Protein AF-A0A8S0R255-F1 (afdb_monomer)

Sequence (256 aa):
MTFSRSESCENICKEIHKYLGDVVFLIQNLASLSQIECKKIRDAYTEIYGEDLVQILGNTAMAGQESSRTCAALSSLMLNPHERDAEVAREALNEPINFKALVEIFTCRKSSHVLLLLQAYRTRFRRQLDQDIAKIEPPNPYQKILMALSASHKAHSADISQHIAKCDAKRLHQTGEGKSGAIDESVVIEILSKRSIAQLNLTFSTYNHIYGHTYTSFLKNEKFGEFEDAVRMVTKFICNPPKQYAKVLFNSLPLL

Solvent-accessible surface area (backbone atoms only — not comparable to full-atom values): 14166 Å² total; per-residue (Å²): 134,81,84,63,97,78,67,55,58,66,58,53,40,51,52,47,67,76,41,65,85,38,64,69,60,47,46,71,66,53,72,79,54,50,70,68,52,31,45,53,38,42,55,48,33,28,71,76,70,74,44,60,55,46,58,52,34,45,60,59,26,80,62,55,80,66,52,21,54,51,26,40,52,54,21,47,58,50,38,56,75,34,48,37,52,24,52,52,49,54,55,27,67,39,89,81,65,34,62,65,62,47,46,46,54,65,48,73,51,55,43,74,48,52,56,49,16,53,49,36,30,30,72,75,68,75,43,52,65,73,60,55,49,70,63,50,78,77,84,53,59,57,40,60,51,52,53,17,33,56,46,11,53,75,71,60,71,92,79,71,52,71,66,58,15,52,51,51,26,52,52,64,52,55,29,57,73,50,92,77,49,45,61,49,60,66,63,53,41,50,51,44,24,75,34,38,62,69,38,48,32,49,14,46,54,41,27,22,71,75,70,75,46,46,60,60,62,64,48,63,44,89,67,45,55,69,52,41,52,43,52,35,52,48,50,46,40,48,69,39,46,70,62,48,53,52,51,52,53,61,70,71,48,79,88,127

Secondary structure (DSSP, 8-state):
-PPPTT--HHHHHHHHHHTTT-HHHHHHHHTT--HHHHHHHHHHHHHHHSS-HHHHHHHGGGS-HHHHHHHHHHHHHTS-HHHHHHHHHHHTTSSSP-HHHHHHHHHHS-HHHHHHHHHHHHHHHSS-HHHHHHT-SS--HHHHHHHHHHHHHHH--S---HHHHHHHHHHHHHTTSSTTSS--HHHHHHHHHHS-HHHHHHHHHHHHHHHSS-HHHHTT-TT--HHHHHHHHHHHHHH-HHHHHHHHHHHHS---

InterPro domains:
  IPR018502 Annexin repeat [PF00191] (168-232)
  IPR018502 Annexin repeat [PS51897] (80-151)
  IPR018502 Annexin repeat [PS51897] (163-236)
  IPR037104 Annexin superfamily [G3DSA:1.10.220.10] (80-150)
  IPR037104 Annexin superfamily [G3DSA:1.10.220.10] (163-236)
  IPR037104 Annexin superfamily [SSF47874] (3-253)

Radius of gyration: 21.92 Å; Cα contacts (8 Å, |Δi|>4): 272; chains: 1; bounding box: 52×39×66 Å

pLDDT: mean 89.17, std 12.05, range [35.38, 98.56]

Structure (mmCIF, N/CA/C/O backbone):
data_AF-A0A8S0R255-F1
#
_entry.id   AF-A0A8S0R255-F1
#
loop_
_atom_site.group_PDB
_atom_site.id
_atom_site.type_symbol
_atom_site.label_atom_id
_atom_site.label_alt_id
_atom_site.label_comp_id
_atom_site.label_asym_id
_atom_site.label_entity_id
_atom_site.label_seq_id
_atom_site.pdbx_PDB_ins_code
_atom_site.Cartn_x
_atom_site.Cartn_y
_atom_site.Cartn_z
_atom_site.occupancy
_atom_site.B_iso_or_equiv
_atom_site.auth_seq_id
_atom_site.auth_comp_id
_atom_site.auth_asym_id
_atom_site.auth_atom_id
_atom_site.pdbx_PDB_model_num
ATOM 1 N N . MET A 1 1 ? -5.714 2.604 36.941 1.00 38.09 1 MET A N 1
ATOM 2 C CA . MET A 1 1 ? -5.865 1.183 37.322 1.00 38.09 1 MET A CA 1
ATOM 3 C C . MET A 1 1 ? -5.558 0.373 36.081 1.00 38.09 1 MET A C 1
ATOM 5 O O . MET A 1 1 ? -6.225 0.563 35.081 1.00 38.09 1 MET A O 1
ATOM 9 N N . THR A 1 2 ? -4.479 -0.404 36.088 1.00 35.38 2 THR A N 1
ATOM 10 C CA . THR A 1 2 ? -4.117 -1.287 34.971 1.00 35.38 2 THR A CA 1
ATOM 11 C C . THR A 1 2 ? -4.961 -2.551 35.042 1.00 35.38 2 THR A C 1
ATOM 13 O O . THR A 1 2 ? -5.034 -3.155 36.112 1.00 35.38 2 THR A O 1
ATOM 16 N N . PHE A 1 3 ? -5.571 -2.946 33.924 1.00 47.94 3 PHE A N 1
ATOM 17 C CA . PHE A 1 3 ? -6.372 -4.162 33.824 1.00 47.94 3 PHE A CA 1
ATOM 18 C C . PHE A 1 3 ? -5.681 -5.381 34.438 1.00 47.94 3 PHE A C 1
ATOM 20 O O . PHE A 1 3 ? -4.540 -5.716 34.107 1.00 47.94 3 PHE A O 1
ATOM 27 N N . SER A 1 4 ? -6.418 -6.092 35.286 1.00 43.72 4 SER A N 1
ATOM 28 C CA . SER A 1 4 ? -6.127 -7.488 35.581 1.00 43.72 4 SER A CA 1
ATOM 29 C C . SER A 1 4 ? -6.681 -8.322 34.418 1.00 43.72 4 SER A C 1
ATOM 31 O O . SER A 1 4 ? -7.844 -8.181 34.046 1.00 43.72 4 SER A O 1
ATOM 33 N N . ARG A 1 5 ? -5.854 -9.192 33.827 1.00 49.81 5 ARG A N 1
ATOM 34 C CA . ARG A 1 5 ? -6.163 -10.023 32.638 1.00 49.81 5 ARG A CA 1
ATOM 35 C C . ARG A 1 5 ? -7.347 -11.003 32.797 1.00 49.81 5 ARG A C 1
ATOM 37 O O . ARG A 1 5 ? -7.580 -11.802 31.895 1.00 49.81 5 ARG A O 1
ATOM 44 N N . SER A 1 6 ? -8.063 -10.975 33.922 1.00 49.81 6 SER A N 1
ATOM 45 C CA . SER A 1 6 ? -9.235 -11.810 34.214 1.00 49.81 6 SER A CA 1
ATOM 46 C C . SER A 1 6 ? -10.579 -11.070 34.169 1.00 49.81 6 SER A C 1
ATOM 48 O O . SER A 1 6 ? -11.607 -11.696 34.423 1.00 49.81 6 SER A O 1
ATOM 50 N N . GLU A 1 7 ? -10.617 -9.770 33.862 1.00 62.53 7 GLU A N 1
ATOM 51 C CA . GLU A 1 7 ? -11.890 -9.050 33.732 1.00 62.53 7 GLU A CA 1
ATOM 52 C C . GLU A 1 7 ? -12.657 -9.460 32.464 1.00 62.53 7 GLU A C 1
ATOM 54 O O . GLU A 1 7 ? -12.096 -9.569 31.372 1.00 62.53 7 GLU A O 1
ATOM 59 N N . SER A 1 8 ? -13.965 -9.701 32.612 1.00 77.75 8 SER A N 1
ATOM 60 C CA . SER A 1 8 ? -14.859 -10.008 31.489 1.00 77.75 8 SER A CA 1
ATOM 61 C C . SER A 1 8 ? -14.896 -8.840 30.498 1.00 77.75 8 SER A C 1
ATOM 63 O O . SER A 1 8 ? -14.946 -7.680 30.914 1.00 77.75 8 SER A O 1
ATOM 65 N N . CYS A 1 9 ? -14.950 -9.132 29.191 1.00 81.44 9 CYS A N 1
ATOM 66 C CA . CYS A 1 9 ? -15.111 -8.118 28.137 1.00 81.44 9 CYS A CA 1
ATOM 67 C C . CYS A 1 9 ? -16.318 -7.203 28.395 1.00 81.44 9 CYS A C 1
ATOM 69 O O . CYS A 1 9 ? -16.279 -6.026 28.054 1.00 81.44 9 CYS A O 1
ATOM 71 N N . GLU A 1 10 ? -17.355 -7.716 29.056 1.00 83.38 10 GLU A N 1
ATOM 72 C CA . GLU A 1 10 ? -18.531 -6.946 29.457 1.00 83.38 10 GLU A CA 1
ATOM 73 C C . GLU A 1 10 ? -18.192 -5.809 30.435 1.00 83.38 10 GLU A C 1
ATOM 75 O O . GLU A 1 10 ? -18.662 -4.686 30.262 1.00 83.38 10 GLU A O 1
ATOM 80 N N . ASN A 1 11 ? -17.338 -6.065 31.431 1.00 85.31 11 ASN A N 1
ATOM 81 C CA . ASN A 1 11 ? -16.915 -5.037 32.386 1.00 85.31 11 ASN A CA 1
ATOM 82 C C . ASN A 1 11 ? -16.070 -3.970 31.690 1.00 85.3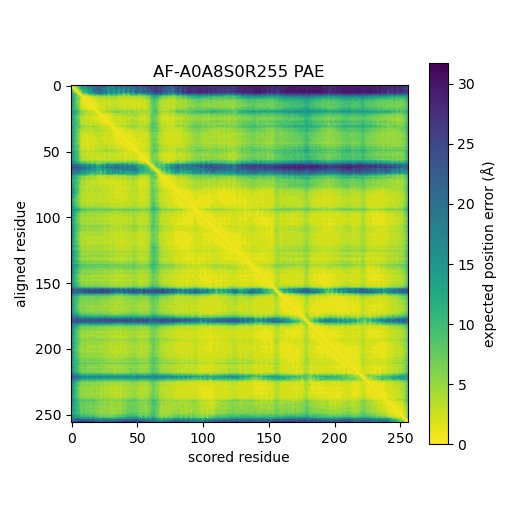1 11 ASN A C 1
ATOM 84 O O . ASN A 1 11 ? -16.283 -2.782 31.911 1.00 85.31 11 ASN A O 1
ATOM 88 N N . ILE A 1 12 ? -15.182 -4.393 30.786 1.00 85.12 12 ILE A N 1
ATOM 89 C CA . ILE A 1 12 ? -14.383 -3.481 29.964 1.00 85.12 12 ILE A CA 1
ATOM 90 C C . ILE A 1 12 ? -15.301 -2.574 29.133 1.00 85.12 12 ILE A C 1
ATOM 92 O O . ILE A 1 12 ? -15.112 -1.361 29.117 1.00 85.12 12 ILE A O 1
ATOM 96 N N . CYS A 1 13 ? -16.333 -3.132 28.493 1.00 88.75 13 CYS A N 1
ATOM 97 C CA . CYS A 1 13 ? -17.292 -2.354 27.707 1.00 88.75 13 CYS A CA 1
ATOM 98 C C . CYS A 1 13 ? -18.071 -1.350 28.568 1.00 88.75 13 CYS A C 1
ATOM 100 O O . CYS A 1 13 ? -18.226 -0.201 28.156 1.00 88.75 13 CYS A O 1
ATOM 102 N N . LYS A 1 14 ? -18.509 -1.751 29.771 1.00 89.75 14 LYS A N 1
ATOM 103 C CA . LYS A 1 14 ? -19.207 -0.868 30.723 1.00 89.75 14 LYS A CA 1
ATOM 104 C C . LYS A 1 14 ? -18.343 0.302 31.174 1.00 89.75 14 LYS A C 1
ATOM 106 O O . LYS A 1 14 ? -18.805 1.442 31.176 1.00 89.75 14 LYS A O 1
ATOM 111 N N . GLU A 1 15 ? -17.089 0.031 31.515 1.00 90.19 15 GLU A N 1
ATOM 112 C CA . GLU A 1 15 ? -16.144 1.065 31.928 1.00 90.19 15 GLU A CA 1
ATOM 113 C C . GLU A 1 15 ? -15.804 2.010 30.767 1.00 90.19 15 GLU A C 1
ATOM 115 O O . GLU A 1 15 ? -15.868 3.227 30.932 1.00 90.19 15 GLU A O 1
ATOM 120 N N . ILE A 1 16 ? -15.550 1.482 29.562 1.00 88.62 16 ILE A N 1
ATOM 121 C CA . ILE A 1 16 ? -15.362 2.310 28.360 1.00 88.62 16 ILE A CA 1
ATOM 122 C C . ILE A 1 16 ? -16.578 3.212 28.137 1.00 88.62 16 ILE A C 1
ATOM 124 O O . ILE A 1 16 ? -16.398 4.411 27.953 1.00 88.62 16 ILE A O 1
ATOM 128 N N . HIS A 1 17 ? -17.799 2.665 28.186 1.00 89.62 17 HIS A N 1
ATOM 129 C CA . HIS A 1 17 ? -19.035 3.422 27.960 1.00 89.62 17 HIS A CA 1
ATOM 130 C C . HIS A 1 17 ? -19.222 4.546 28.992 1.00 89.62 17 HIS A C 1
ATOM 132 O O . HIS A 1 17 ? -19.591 5.665 28.641 1.00 89.62 17 HIS A O 1
ATOM 138 N N . LYS A 1 18 ? -18.901 4.284 30.264 1.00 89.75 18 LYS A N 1
ATOM 139 C CA . LYS A 1 18 ? -18.976 5.275 31.347 1.00 89.75 18 LYS A CA 1
ATOM 140 C C . LYS A 1 18 ? -17.956 6.412 31.197 1.00 89.75 18 LYS A C 1
ATOM 142 O O . LYS A 1 18 ? -18.263 7.546 31.560 1.00 89.75 18 LYS A O 1
ATOM 147 N N . TYR A 1 19 ? -16.766 6.122 30.671 1.00 87.06 19 TYR A N 1
ATOM 148 C CA . TYR A 1 19 ? -15.639 7.059 30.589 1.00 87.06 19 TYR A CA 1
ATOM 149 C C . TYR A 1 19 ? -15.276 7.467 29.147 1.00 87.06 19 TYR A C 1
ATOM 151 O O . TYR A 1 19 ? -14.140 7.854 28.884 1.00 87.06 19 TYR A O 1
ATOM 159 N N . LEU A 1 20 ? -16.233 7.452 28.207 1.00 82.69 20 LEU A N 1
ATOM 160 C CA . LEU A 1 20 ? -16.010 7.801 26.789 1.00 82.69 20 LEU A CA 1
ATOM 161 C C . LEU A 1 20 ? -15.384 9.190 26.553 1.00 82.69 20 LEU A C 1
ATOM 163 O O . LEU A 1 20 ? -14.766 9.412 25.513 1.00 82.69 20 LEU A O 1
ATOM 167 N N . GLY A 1 21 ? -15.550 10.129 27.489 1.00 78.94 21 GLY A N 1
ATOM 168 C CA . GLY A 1 21 ? -14.973 11.477 27.416 1.00 78.94 21 GLY A CA 1
ATOM 169 C C . GLY A 1 21 ? -13.583 11.625 28.048 1.00 78.94 21 GLY A C 1
ATOM 170 O O . GLY A 1 21 ? -12.960 12.673 27.889 1.00 78.94 21 GLY A O 1
ATOM 171 N N . ASP A 1 22 ? -13.087 10.613 28.764 1.00 85.88 22 ASP A N 1
ATOM 172 C CA . ASP A 1 22 ? -11.786 10.658 29.436 1.00 85.88 22 ASP A CA 1
ATOM 173 C C . ASP A 1 22 ? -10.713 9.994 28.563 1.00 85.88 22 ASP A C 1
ATOM 175 O O . ASP A 1 22 ? -10.505 8.780 28.578 1.00 85.88 22 ASP A O 1
ATOM 179 N N . VAL A 1 23 ? -10.001 10.814 27.788 1.00 83.19 23 VAL A N 1
ATOM 180 C CA . VAL A 1 23 ? -8.954 10.345 26.869 1.00 83.19 23 VAL A CA 1
ATOM 181 C C . VAL A 1 23 ? -7.831 9.613 27.609 1.00 83.19 23 VAL A C 1
ATOM 183 O O . VAL A 1 23 ? -7.302 8.632 27.090 1.00 83.19 23 VAL A O 1
ATOM 186 N N . VAL A 1 24 ? -7.473 10.033 28.827 1.00 86.44 24 VAL A N 1
ATOM 187 C CA . VAL A 1 24 ? -6.402 9.387 29.603 1.00 86.44 24 VAL A CA 1
ATOM 188 C C . VAL A 1 24 ? -6.829 7.983 30.011 1.00 86.44 24 VAL A C 1
ATOM 190 O O . VAL A 1 24 ? -6.053 7.035 29.856 1.00 86.44 24 VAL A O 1
ATOM 193 N N . PHE A 1 25 ? -8.073 7.837 30.471 1.00 87.44 25 PHE A N 1
ATOM 194 C CA . PHE A 1 25 ? -8.661 6.534 30.754 1.00 87.44 25 PHE A CA 1
ATOM 195 C C . PHE A 1 25 ? -8.672 5.648 29.504 1.00 87.44 25 PHE A C 1
ATOM 197 O O . PHE A 1 25 ? -8.210 4.506 29.549 1.00 87.44 25 PHE A O 1
ATOM 204 N N . LEU A 1 26 ? -9.135 6.171 28.368 1.00 87.62 26 LEU A N 1
ATOM 205 C CA . LEU A 1 26 ? -9.183 5.414 27.118 1.00 87.62 26 LEU A CA 1
ATOM 206 C C . LEU A 1 26 ? -7.787 4.966 26.657 1.00 87.62 26 LEU A C 1
ATOM 208 O O . LEU A 1 26 ? -7.627 3.816 26.260 1.00 87.62 26 LEU A O 1
ATOM 212 N N . ILE A 1 27 ? -6.751 5.804 26.769 1.00 87.12 27 ILE A N 1
ATOM 213 C CA . ILE A 1 27 ? -5.371 5.406 26.439 1.00 87.12 27 ILE A CA 1
ATOM 214 C C . ILE A 1 27 ? -4.911 4.251 27.332 1.00 87.12 27 ILE A C 1
ATOM 216 O O . ILE A 1 27 ? -4.423 3.243 26.822 1.00 87.12 27 ILE A O 1
ATOM 220 N N . GLN A 1 28 ? -5.059 4.381 28.654 1.00 86.94 28 GLN A N 1
ATOM 221 C CA . GLN A 1 28 ? -4.570 3.377 29.608 1.00 86.94 28 GLN A CA 1
ATOM 222 C C . GLN A 1 28 ? -5.191 2.000 29.368 1.00 86.94 28 GLN A C 1
ATOM 224 O O . GLN A 1 28 ? -4.517 0.979 29.521 1.00 86.94 28 GLN A O 1
ATOM 229 N N . ASN A 1 29 ? -6.459 1.987 28.968 1.00 85.44 29 ASN A N 1
ATOM 230 C CA . ASN A 1 29 ? -7.225 0.768 28.787 1.00 85.44 29 ASN A CA 1
ATOM 231 C C . ASN A 1 29 ? -7.091 0.193 27.369 1.00 85.44 29 ASN A C 1
ATOM 233 O O . ASN A 1 29 ? -6.987 -1.020 27.207 1.00 85.44 29 ASN A O 1
ATOM 237 N N . LEU A 1 30 ? -7.053 1.037 26.336 1.00 87.62 30 LEU A N 1
ATOM 238 C CA . LEU A 1 30 ? -7.120 0.577 24.949 1.00 87.62 30 LEU A CA 1
ATOM 239 C C . LEU A 1 30 ? -5.748 0.437 24.282 1.00 87.62 30 LEU A C 1
ATOM 241 O O . LEU A 1 30 ? -5.570 -0.454 23.458 1.00 87.62 30 LEU A O 1
ATOM 245 N N . ALA A 1 31 ? -4.760 1.266 24.636 1.00 87.62 31 ALA A N 1
ATOM 246 C CA . ALA A 1 31 ? -3.493 1.340 23.897 1.00 87.62 31 ALA A CA 1
ATOM 247 C C . ALA A 1 31 ? -2.623 0.073 24.000 1.00 87.62 31 ALA A C 1
ATOM 249 O O . ALA A 1 31 ? -1.760 -0.149 23.153 1.00 87.62 31 ALA A O 1
ATOM 250 N N . SER A 1 32 ? -2.834 -0.750 25.031 1.00 85.81 32 SER A N 1
ATOM 251 C CA . SER A 1 32 ? -2.064 -1.981 25.270 1.00 85.81 32 SER A CA 1
ATOM 252 C C . SER A 1 32 ? -2.719 -3.247 24.707 1.00 85.81 32 SER A C 1
ATOM 254 O O . SER A 1 32 ? -2.130 -4.326 24.789 1.00 85.81 32 SER A O 1
ATOM 256 N N . LEU A 1 33 ? -3.917 -3.125 24.130 1.00 88.06 33 LEU A N 1
ATOM 257 C CA . LEU A 1 33 ? -4.692 -4.266 23.661 1.00 88.06 33 LEU A CA 1
ATOM 258 C C . LEU A 1 33 ? -4.096 -4.876 22.390 1.00 88.06 33 LEU A C 1
ATOM 260 O O . LEU A 1 33 ? -3.702 -4.190 21.442 1.00 88.06 33 LEU A O 1
ATOM 264 N N . SER A 1 34 ? -4.084 -6.204 22.345 1.00 89.69 34 SER A N 1
ATOM 265 C CA . SER A 1 34 ? -3.835 -6.949 21.119 1.00 89.69 34 SER A CA 1
ATOM 266 C C . SER A 1 34 ? -5.018 -6.825 20.157 1.00 89.69 34 SER A C 1
ATOM 268 O O . SER A 1 34 ? -6.157 -6.587 20.547 1.00 89.69 34 SER A O 1
ATOM 270 N N . GLN A 1 35 ? -4.776 -7.085 18.872 1.00 88.69 35 GLN A N 1
ATOM 271 C CA . GLN A 1 35 ? -5.832 -7.058 17.852 1.00 88.69 35 GLN A CA 1
ATOM 272 C C . GLN A 1 35 ? -6.971 -8.057 18.126 1.00 88.69 35 GLN A C 1
ATOM 274 O O . GLN A 1 35 ? -8.122 -7.795 17.789 1.00 88.69 35 GLN A O 1
ATOM 279 N N . ILE A 1 36 ? -6.666 -9.188 18.772 1.00 89.00 36 ILE A N 1
ATOM 280 C CA . ILE A 1 36 ? -7.677 -10.179 19.164 1.00 89.00 36 ILE A CA 1
ATOM 281 C C . ILE A 1 36 ? -8.558 -9.620 20.288 1.00 89.00 36 ILE A C 1
ATOM 283 O O . ILE A 1 36 ? -9.774 -9.800 20.253 1.00 89.00 36 ILE A O 1
ATOM 287 N N . GLU A 1 37 ? -7.961 -8.941 21.268 1.00 90.56 37 GLU A N 1
ATOM 288 C CA . GLU A 1 37 ? -8.692 -8.293 22.363 1.00 90.56 37 GLU A CA 1
ATOM 289 C C . GLU A 1 37 ? -9.541 -7.128 21.846 1.00 90.56 37 GLU A C 1
ATOM 291 O O . GLU A 1 37 ? -10.727 -7.083 22.160 1.00 90.56 37 GLU A O 1
ATOM 296 N N . CYS A 1 38 ? -8.992 -6.266 20.978 1.00 91.50 38 CYS A N 1
ATOM 297 C CA . CYS A 1 38 ? -9.746 -5.193 20.322 1.00 91.50 38 CYS A CA 1
ATOM 298 C C . CYS A 1 38 ? -11.006 -5.725 19.633 1.00 91.50 38 CYS A C 1
ATOM 300 O O . CYS A 1 38 ? -12.093 -5.192 19.835 1.00 91.50 38 CYS A O 1
ATOM 302 N N . LYS A 1 39 ? -10.877 -6.810 18.855 1.00 90.62 39 LYS A N 1
ATOM 303 C CA . LYS A 1 39 ? -12.021 -7.421 18.172 1.00 90.62 39 LYS A CA 1
ATOM 304 C C . LYS A 1 39 ? -13.065 -7.940 19.164 1.00 90.62 39 LYS A C 1
ATOM 306 O O . LYS A 1 39 ? -14.238 -7.635 19.005 1.00 90.62 39 LYS A O 1
ATOM 311 N N . LYS A 1 40 ? -12.646 -8.685 20.193 1.00 91.31 40 LYS A N 1
ATOM 312 C CA . LYS A 1 40 ? -13.565 -9.207 21.220 1.00 91.31 40 LYS A CA 1
ATOM 313 C C . LYS A 1 40 ? -14.317 -8.088 21.936 1.00 91.31 40 LYS A C 1
ATOM 315 O O . LYS A 1 40 ? -15.517 -8.209 22.141 1.00 91.31 40 LYS A O 1
ATOM 320 N N . ILE A 1 41 ? -13.616 -7.015 22.301 1.00 91.81 41 ILE A N 1
ATOM 321 C CA . ILE A 1 41 ? -14.216 -5.849 22.957 1.00 91.81 41 ILE A CA 1
ATOM 322 C C . ILE A 1 41 ? -15.196 -5.161 22.012 1.00 91.81 41 ILE A C 1
ATOM 324 O O . ILE A 1 41 ? -16.298 -4.845 22.432 1.00 91.81 41 ILE A O 1
ATOM 328 N N . ARG A 1 42 ? -14.841 -4.976 20.737 1.00 91.94 42 ARG A N 1
ATOM 329 C CA . ARG A 1 42 ? -15.733 -4.372 19.741 1.00 91.94 42 ARG A CA 1
ATOM 330 C C . ARG A 1 42 ? -17.009 -5.191 19.546 1.00 91.94 42 ARG A C 1
ATOM 332 O O . ARG A 1 42 ? -18.094 -4.627 19.613 1.00 91.94 42 ARG A O 1
ATOM 339 N N . ASP A 1 43 ? -16.873 -6.504 19.361 1.00 91.25 43 ASP A N 1
ATOM 340 C CA . ASP A 1 43 ? -18.006 -7.414 19.166 1.00 91.25 43 ASP A CA 1
ATOM 341 C C . ASP A 1 43 ? -18.920 -7.416 20.412 1.00 91.25 43 ASP A C 1
ATOM 343 O O . ASP A 1 43 ? -20.133 -7.250 20.287 1.00 91.25 43 ASP A O 1
ATOM 347 N N . ALA A 1 44 ? -18.338 -7.498 21.616 1.00 92.19 44 ALA A N 1
ATOM 348 C CA . ALA A 1 44 ? -19.082 -7.429 22.876 1.00 92.19 44 ALA A CA 1
ATOM 349 C C . ALA A 1 44 ? -19.754 -6.062 23.092 1.00 92.19 44 ALA A C 1
ATOM 351 O O . ALA A 1 44 ? -20.887 -5.996 23.558 1.00 92.19 44 ALA A O 1
ATOM 352 N N . TYR A 1 45 ? -19.087 -4.962 22.735 1.00 93.00 45 TYR A N 1
ATOM 353 C CA . TYR A 1 45 ? -19.647 -3.618 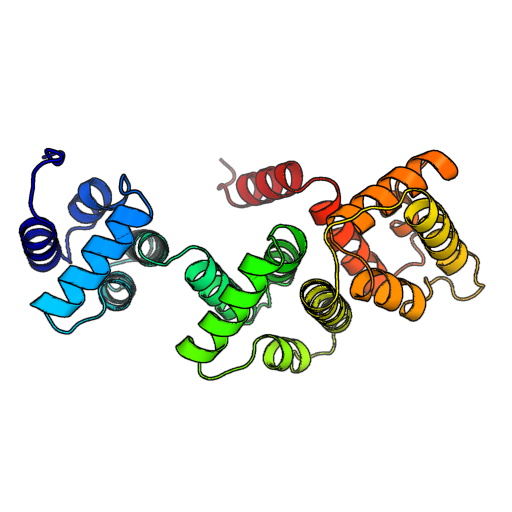22.867 1.00 93.00 45 TYR A CA 1
ATOM 354 C C . TYR A 1 45 ? -20.889 -3.451 21.988 1.00 93.00 45 TYR A C 1
ATOM 356 O O . TYR A 1 45 ? -21.907 -2.936 22.449 1.00 93.00 45 TYR A O 1
ATOM 364 N N . THR A 1 46 ? -20.831 -3.935 20.744 1.00 93.56 46 THR A N 1
ATOM 365 C CA . THR A 1 46 ? -21.982 -3.926 19.836 1.00 93.56 46 THR A CA 1
ATOM 366 C C . THR A 1 46 ? -23.108 -4.834 20.328 1.00 93.56 46 THR A C 1
ATOM 368 O O . THR A 1 46 ? -24.269 -4.463 20.196 1.00 93.56 46 THR A O 1
ATOM 371 N N . GLU A 1 47 ? -22.802 -5.979 20.939 1.00 93.19 47 GLU A N 1
ATOM 372 C CA . GLU A 1 47 ? -23.819 -6.853 21.540 1.00 93.19 47 GLU A CA 1
ATOM 373 C C . GLU A 1 47 ? -24.533 -6.193 22.734 1.00 93.19 47 GLU A C 1
ATOM 375 O O . GLU A 1 47 ? -25.752 -6.295 22.855 1.00 93.19 47 GLU A O 1
ATOM 380 N N . ILE A 1 48 ? -23.792 -5.483 23.591 1.00 93.31 48 ILE A N 1
ATOM 381 C CA . ILE A 1 48 ? -24.329 -4.865 24.814 1.00 93.31 48 ILE A CA 1
ATOM 382 C C . ILE A 1 48 ? -25.097 -3.572 24.512 1.00 93.31 48 ILE A C 1
ATOM 384 O O . ILE A 1 48 ? -26.168 -3.348 25.076 1.00 93.31 48 ILE A O 1
ATOM 388 N N . TYR A 1 49 ? -24.542 -2.705 23.661 1.00 92.81 49 TYR A N 1
ATOM 389 C CA . TYR A 1 49 ? -25.048 -1.343 23.450 1.00 92.81 49 TYR A CA 1
ATOM 390 C C . TYR A 1 49 ? -25.720 -1.134 22.090 1.00 92.81 49 TYR A C 1
ATOM 392 O O . TYR A 1 49 ? -26.405 -0.135 21.901 1.00 92.81 49 TYR A O 1
ATOM 400 N N . GLY A 1 50 ? -25.552 -2.054 21.135 1.00 92.25 50 GLY A N 1
ATOM 401 C CA . GLY A 1 50 ? -26.071 -1.896 19.771 1.00 92.25 50 GLY A CA 1
ATOM 402 C C . GLY A 1 50 ? -25.323 -0.857 18.929 1.00 92.25 50 GLY A C 1
ATOM 403 O O . GLY A 1 50 ? -25.769 -0.523 17.832 1.00 92.25 50 GLY A O 1
ATOM 404 N N . GLU A 1 51 ? -24.191 -0.346 19.417 1.00 90.62 51 GLU A N 1
ATOM 405 C CA . GLU A 1 51 ? -23.413 0.718 18.780 1.00 90.62 51 GLU A CA 1
ATOM 406 C C . GLU A 1 51 ? -22.028 0.224 18.321 1.00 90.62 51 GLU A C 1
ATOM 408 O O . GLU A 1 51 ? -21.479 -0.755 18.838 1.00 90.62 51 GLU A O 1
ATOM 413 N N . ASP A 1 52 ? -21.441 0.912 17.337 1.00 89.69 52 ASP A N 1
ATOM 414 C CA . ASP A 1 52 ? -20.084 0.638 16.852 1.00 89.69 52 ASP A CA 1
ATOM 415 C C . ASP A 1 52 ? -19.059 1.461 17.644 1.00 89.69 52 ASP A C 1
ATOM 417 O O . ASP A 1 52 ? -18.935 2.678 17.467 1.00 89.69 52 ASP A O 1
ATOM 421 N N . LEU A 1 53 ? -18.282 0.778 18.489 1.00 90.00 53 LEU A N 1
ATOM 422 C CA . LEU A 1 53 ? -17.245 1.394 19.317 1.00 90.00 53 LEU A CA 1
ATOM 423 C C . LEU A 1 53 ? -16.230 2.206 18.490 1.00 90.00 53 LEU A C 1
ATOM 425 O O . LEU A 1 53 ? -15.739 3.231 18.960 1.00 90.00 53 LEU A O 1
ATOM 429 N N . VAL A 1 54 ? -15.931 1.795 17.252 1.00 90.12 54 VAL A N 1
ATOM 430 C CA . VAL A 1 54 ? -15.003 2.523 16.369 1.00 90.12 54 VAL A CA 1
ATOM 431 C C . VAL A 1 54 ? -15.561 3.906 16.040 1.00 90.12 54 VAL A C 1
ATOM 433 O O . VAL A 1 54 ? -14.833 4.899 16.116 1.00 90.12 54 VAL A O 1
ATOM 436 N N . GLN A 1 55 ? -16.850 3.982 15.704 1.00 87.12 55 GLN A N 1
ATOM 437 C CA . GLN A 1 55 ? -17.519 5.242 15.379 1.00 87.12 55 GLN A CA 1
ATOM 438 C C . GLN A 1 55 ? -17.638 6.139 16.603 1.00 87.12 55 GLN A C 1
ATOM 440 O O . GLN A 1 55 ? -17.377 7.334 16.499 1.00 87.12 55 GLN A O 1
ATOM 445 N N . ILE A 1 56 ? -17.965 5.570 17.766 1.00 87.75 56 ILE A N 1
ATOM 446 C CA . ILE A 1 56 ? -18.032 6.328 19.018 1.00 87.75 56 ILE A CA 1
ATOM 447 C C . ILE A 1 56 ? -16.676 6.964 19.320 1.00 87.75 56 ILE A C 1
ATOM 449 O O . ILE A 1 56 ? -16.600 8.179 19.478 1.00 87.75 56 ILE A O 1
ATOM 453 N N . LEU A 1 57 ? -15.600 6.171 19.329 1.00 87.25 57 LEU A N 1
ATOM 454 C CA . LEU A 1 57 ? -14.246 6.678 19.568 1.00 87.25 57 LEU A CA 1
ATOM 455 C C . LEU A 1 57 ? -13.806 7.685 18.498 1.00 87.25 57 LEU A C 1
ATOM 457 O O . LEU A 1 57 ? -13.055 8.603 18.797 1.00 87.25 57 LEU A O 1
ATOM 461 N N . GLY A 1 58 ? -14.262 7.545 17.252 1.00 81.38 58 GLY A N 1
ATOM 462 C CA . GLY A 1 58 ? -13.999 8.533 16.204 1.00 81.38 58 GLY A CA 1
ATOM 463 C C . GLY A 1 58 ? -14.725 9.862 16.449 1.00 81.38 58 GLY A C 1
ATOM 464 O O . GLY A 1 58 ? -14.154 10.928 16.236 1.00 81.38 58 GLY A O 1
ATOM 465 N N . ASN A 1 59 ? -15.963 9.809 16.941 1.00 76.94 59 ASN A N 1
ATOM 466 C CA . ASN A 1 59 ? -16.822 10.976 17.146 1.00 76.94 59 ASN A CA 1
ATOM 467 C C . ASN A 1 59 ? -16.542 11.719 18.463 1.00 76.94 59 ASN A C 1
ATOM 469 O O . ASN A 1 59 ? -16.813 12.915 18.556 1.00 76.94 59 ASN A O 1
ATOM 473 N N . THR A 1 60 ? -15.956 11.066 19.474 1.00 69.75 60 THR A N 1
ATOM 474 C CA . THR A 1 60 ? -15.522 11.725 20.726 1.00 69.75 60 THR A CA 1
ATOM 475 C C . THR A 1 60 ? -14.379 12.727 20.512 1.00 69.75 60 THR A C 1
ATOM 477 O O . THR A 1 60 ? -14.029 13.484 21.416 1.00 69.75 60 THR A O 1
ATOM 480 N N . ALA A 1 61 ? -13.847 12.812 19.290 1.00 57.88 61 ALA A N 1
ATOM 481 C CA . ALA A 1 61 ? -12.842 13.764 18.834 1.00 57.88 61 ALA A CA 1
ATOM 482 C C . ALA A 1 61 ? -13.271 15.253 18.851 1.00 57.88 61 ALA A C 1
ATOM 484 O O . ALA A 1 61 ? -12.481 16.116 18.471 1.00 57.88 61 ALA A O 1
ATOM 485 N N . MET A 1 62 ? -14.488 15.580 19.299 1.00 50.66 62 MET A N 1
ATOM 486 C CA . MET A 1 62 ? -15.039 16.945 19.301 1.00 50.66 62 MET A CA 1
ATOM 487 C C . MET A 1 62 ? -14.487 17.869 20.412 1.00 50.66 62 MET A C 1
ATOM 489 O O . MET A 1 62 ? -14.891 19.027 20.495 1.00 50.66 62 MET A O 1
ATOM 493 N N . ALA A 1 63 ? -13.543 17.410 21.245 1.00 47.16 63 ALA A N 1
ATOM 494 C CA . ALA A 1 63 ? -12.962 18.178 22.355 1.00 47.16 63 ALA A CA 1
ATOM 495 C C . ALA A 1 63 ? -11.482 18.567 22.114 1.00 47.16 63 ALA A C 1
ATOM 497 O O . ALA A 1 63 ? -10.577 18.013 22.728 1.00 47.16 63 ALA A O 1
ATOM 498 N N . GLY A 1 64 ? -11.215 19.546 21.239 1.00 55.84 64 GLY A N 1
ATOM 499 C CA . GLY A 1 64 ? -9.865 20.100 21.002 1.00 55.84 64 GLY A CA 1
ATOM 500 C C . GLY A 1 64 ? -8.958 19.270 20.069 1.00 55.84 64 GLY A C 1
ATOM 501 O O . GLY A 1 64 ? -9.146 18.070 19.887 1.00 55.84 64 GLY A O 1
ATOM 502 N N . GLN A 1 65 ? -7.957 19.915 19.445 1.00 57.66 65 GLN A N 1
ATOM 503 C CA . GLN A 1 65 ? -7.167 19.317 18.347 1.00 57.66 65 GLN A CA 1
ATOM 504 C C . GLN A 1 65 ? -6.284 18.115 18.749 1.00 57.66 65 GLN A C 1
ATOM 506 O O . GLN A 1 65 ? -6.036 17.233 17.926 1.00 57.66 65 GLN A O 1
ATOM 511 N N . GLU A 1 66 ? -5.778 18.052 19.983 1.00 59.31 66 GLU A N 1
ATOM 512 C CA . GLU A 1 66 ? -4.910 16.945 20.434 1.00 59.31 66 GLU A CA 1
ATOM 513 C C . GLU A 1 66 ? -5.701 15.723 20.910 1.00 59.31 66 GLU A C 1
ATOM 515 O O . GLU A 1 66 ? -5.381 14.590 20.534 1.00 59.31 66 GLU A O 1
ATOM 520 N N . SER A 1 67 ? -6.786 15.947 21.653 1.00 60.00 67 SER A N 1
ATOM 521 C CA . SER A 1 67 ? -7.736 14.895 22.031 1.00 60.00 67 SER A CA 1
ATOM 522 C C . SER A 1 67 ? -8.348 14.243 20.790 1.00 60.00 67 SER A C 1
ATOM 524 O O . SER A 1 67 ? -8.479 13.024 20.734 1.00 60.00 67 SER A O 1
ATOM 526 N N . SER A 1 68 ? -8.623 15.044 19.752 1.00 71.88 68 SER A N 1
ATOM 527 C CA . SER A 1 68 ? -9.138 14.589 18.458 1.00 71.88 68 SER A CA 1
ATOM 528 C C . SER A 1 68 ? -8.236 13.546 17.783 1.00 71.88 68 SER A C 1
ATOM 530 O O . SER A 1 68 ? -8.699 12.465 17.411 1.00 71.88 68 SER A O 1
ATOM 532 N N . ARG A 1 69 ? -6.923 13.810 17.697 1.00 78.62 69 ARG A N 1
ATOM 533 C CA . ARG A 1 69 ? -5.955 12.884 17.076 1.00 78.62 69 ARG A CA 1
ATOM 534 C C . ARG A 1 69 ? -5.765 11.603 17.882 1.00 78.62 69 ARG A C 1
ATOM 536 O O . ARG A 1 69 ? -5.618 10.530 17.299 1.00 78.62 69 ARG A O 1
ATOM 543 N N . THR A 1 70 ? -5.792 11.700 19.209 1.00 83.31 70 THR A N 1
ATOM 544 C CA . THR A 1 70 ? -5.674 10.522 20.075 1.00 83.31 70 THR A CA 1
ATOM 545 C C . THR A 1 70 ? -6.891 9.613 19.948 1.00 83.31 70 THR A C 1
ATOM 547 O O . THR A 1 70 ? -6.736 8.411 19.747 1.00 83.31 70 THR A O 1
ATOM 550 N N . CYS A 1 71 ? -8.098 10.177 19.973 1.00 82.50 71 CYS A N 1
ATOM 551 C CA . CYS A 1 71 ? -9.335 9.430 19.759 1.00 82.50 71 CYS A CA 1
ATOM 552 C C . CYS A 1 71 ? -9.371 8.756 18.376 1.00 82.50 71 CYS A C 1
ATOM 554 O O . CYS A 1 71 ? -9.703 7.575 18.280 1.00 82.50 71 CYS A O 1
ATOM 556 N N . ALA A 1 72 ? -8.910 9.442 17.322 1.00 83.69 72 ALA A N 1
ATOM 557 C CA . ALA A 1 72 ? -8.750 8.843 15.996 1.00 83.69 72 ALA A CA 1
ATOM 558 C C . ALA A 1 72 ? -7.751 7.667 15.991 1.00 83.69 72 ALA A C 1
ATOM 560 O O . ALA A 1 72 ? -8.016 6.625 15.389 1.00 83.69 72 ALA A O 1
ATOM 561 N N . ALA A 1 73 ? -6.625 7.785 16.705 1.00 87.31 73 ALA A N 1
ATOM 562 C CA . ALA A 1 73 ? -5.651 6.700 16.835 1.00 87.31 73 ALA A CA 1
ATOM 563 C C . ALA A 1 73 ? -6.220 5.489 17.596 1.00 87.31 73 ALA A C 1
ATOM 565 O O . ALA A 1 73 ? -6.015 4.348 17.180 1.00 87.31 73 ALA A O 1
ATOM 566 N N . LEU A 1 74 ? -6.974 5.724 18.675 1.00 89.38 74 LEU A N 1
ATOM 567 C CA . LEU A 1 74 ? -7.642 4.669 19.442 1.00 89.38 74 LEU A CA 1
ATOM 568 C C . LEU A 1 74 ? -8.760 3.994 18.637 1.00 89.38 74 LEU A C 1
ATOM 570 O O . LEU A 1 74 ? -8.857 2.769 18.635 1.00 89.38 74 LEU A O 1
ATOM 574 N N . SER A 1 75 ? -9.554 4.770 17.896 1.00 90.12 75 SER A N 1
ATOM 575 C CA . SER A 1 75 ? -10.556 4.254 16.957 1.00 90.12 75 SER A CA 1
ATOM 576 C C . SER A 1 75 ? -9.901 3.357 15.896 1.00 90.12 75 SER A C 1
ATOM 578 O O . SER A 1 75 ? -10.309 2.214 15.688 1.00 90.12 75 SER A O 1
ATOM 580 N N . SER A 1 76 ? -8.791 3.813 15.310 1.00 90.00 76 SER A N 1
ATOM 581 C CA . SER A 1 76 ? -8.002 3.039 14.348 1.00 90.00 76 SER A CA 1
ATOM 582 C C . SER A 1 76 ? -7.421 1.751 14.950 1.00 90.00 76 SER A C 1
ATOM 584 O O . SER A 1 76 ? -7.367 0.716 14.278 1.00 90.00 76 SER A O 1
ATOM 586 N N . LEU A 1 77 ? -7.029 1.762 16.231 1.00 90.38 77 LEU A N 1
ATOM 587 C CA . LEU A 1 77 ? -6.523 0.584 16.945 1.00 90.38 77 LEU A CA 1
ATOM 588 C C . LEU A 1 77 ? -7.571 -0.538 17.052 1.00 90.38 77 LEU A C 1
ATOM 590 O O . LEU A 1 77 ? -7.198 -1.716 17.001 1.00 90.38 77 LEU A O 1
ATOM 594 N N . MET A 1 78 ? -8.853 -0.167 17.146 1.00 91.56 78 MET A N 1
ATOM 595 C CA . MET A 1 78 ? -10.000 -1.085 17.216 1.00 91.56 78 MET A CA 1
ATOM 596 C C . MET A 1 78 ? -10.369 -1.730 15.878 1.00 91.56 78 MET A C 1
ATOM 598 O O . MET A 1 78 ? -11.132 -2.699 15.840 1.00 91.56 78 MET A O 1
ATOM 602 N N . LEU A 1 79 ? -9.847 -1.210 14.769 1.00 92.56 79 LEU A N 1
ATOM 603 C CA . LEU A 1 79 ? -10.031 -1.801 13.450 1.00 92.56 79 LEU A CA 1
ATOM 604 C C . LEU A 1 79 ? -9.079 -2.973 13.236 1.00 92.56 79 LEU A C 1
ATOM 606 O O . LEU A 1 79 ? -7.890 -2.886 13.561 1.00 92.56 79 LEU A O 1
ATOM 610 N N . ASN A 1 80 ? -9.585 -4.024 12.584 1.00 92.81 80 ASN A N 1
ATOM 611 C CA . ASN A 1 80 ? -8.732 -5.076 12.051 1.00 92.81 80 ASN A CA 1
ATOM 612 C C . ASN A 1 80 ? -7.723 -4.461 11.064 1.00 92.81 80 ASN A C 1
ATOM 614 O O . ASN A 1 80 ? -8.047 -3.490 10.375 1.00 92.81 80 ASN A O 1
ATOM 618 N N . PRO A 1 81 ? -6.531 -5.056 10.883 1.00 93.75 81 PRO A N 1
ATOM 619 C CA . PRO A 1 81 ? -5.482 -4.456 10.056 1.00 93.75 81 PRO A CA 1
ATOM 620 C C . PRO A 1 81 ? -5.900 -4.083 8.619 1.00 93.75 81 PRO A C 1
ATOM 622 O O . PRO A 1 81 ? -5.466 -3.062 8.097 1.00 93.75 81 PRO A O 1
ATOM 625 N N . HIS A 1 82 ? -6.753 -4.884 7.975 1.00 95.88 82 HIS A N 1
ATOM 626 C CA . HIS A 1 82 ? -7.232 -4.624 6.611 1.00 95.88 82 HIS A CA 1
ATOM 627 C C . HIS A 1 82 ? -8.376 -3.597 6.553 1.00 95.88 82 HIS A C 1
ATOM 629 O O . HIS A 1 82 ? -8.497 -2.886 5.560 1.00 95.88 82 HIS A O 1
ATOM 635 N N . GLU A 1 83 ? -9.190 -3.485 7.610 1.00 95.75 83 GLU A N 1
ATOM 636 C CA . GLU A 1 83 ? -10.183 -2.411 7.754 1.00 95.75 83 GLU A CA 1
ATOM 637 C C . GLU A 1 83 ? -9.472 -1.069 7.968 1.00 95.75 83 GLU A C 1
ATOM 639 O O . GLU A 1 83 ? -9.819 -0.076 7.336 1.00 95.75 83 GLU A O 1
ATOM 644 N N . ARG A 1 84 ? -8.413 -1.059 8.791 1.00 94.88 84 ARG A N 1
ATOM 645 C CA . ARG A 1 84 ? -7.572 0.120 9.013 1.00 94.88 84 ARG A CA 1
ATOM 646 C C . ARG A 1 84 ? -6.941 0.615 7.719 1.00 94.88 84 ARG A C 1
ATOM 648 O O . ARG A 1 84 ? -7.043 1.795 7.409 1.00 94.88 84 ARG A O 1
ATOM 655 N N . ASP A 1 85 ? -6.315 -0.273 6.950 1.00 97.44 85 ASP A N 1
ATOM 656 C CA . ASP A 1 85 ? -5.735 0.128 5.667 1.00 97.44 85 ASP A CA 1
ATOM 657 C C . ASP A 1 85 ? -6.818 0.593 4.665 1.00 97.44 85 ASP A C 1
ATOM 659 O O . ASP A 1 85 ? -6.523 1.412 3.800 1.00 97.44 85 ASP A O 1
ATOM 663 N N . ALA A 1 86 ? -8.071 0.124 4.773 1.00 97.69 86 ALA A N 1
ATOM 664 C CA . ALA A 1 86 ? -9.175 0.636 3.957 1.00 97.69 86 ALA A CA 1
ATOM 665 C C . ALA A 1 86 ? -9.563 2.077 4.340 1.00 97.69 86 ALA A C 1
ATOM 667 O O . ALA A 1 86 ? -9.787 2.890 3.442 1.00 97.69 86 ALA A O 1
ATOM 668 N N . GLU A 1 87 ? -9.596 2.410 5.635 1.00 95.06 87 GLU A N 1
ATOM 669 C CA . GLU A 1 87 ? -9.772 3.792 6.115 1.00 95.06 87 GLU A CA 1
ATOM 670 C C . GLU A 1 87 ? -8.595 4.680 5.673 1.00 95.06 87 GLU A C 1
ATOM 672 O O . GLU A 1 87 ? -8.820 5.737 5.090 1.00 95.06 87 GLU A O 1
ATOM 677 N N . VAL A 1 88 ? -7.344 4.215 5.810 1.00 95.75 88 VAL A N 1
ATOM 678 C CA . VAL A 1 88 ? -6.153 4.948 5.326 1.00 95.75 88 VAL A CA 1
ATOM 679 C C . VAL A 1 88 ? -6.210 5.168 3.814 1.00 95.75 88 VAL A C 1
ATOM 681 O O . VAL A 1 88 ? -5.917 6.260 3.335 1.00 95.75 88 VAL A O 1
ATOM 684 N N . ALA A 1 89 ? -6.613 4.159 3.036 1.00 97.81 89 ALA A N 1
ATOM 685 C CA . ALA A 1 89 ? -6.785 4.307 1.594 1.00 97.81 89 ALA A CA 1
ATOM 686 C C . ALA A 1 89 ? -7.900 5.304 1.249 1.00 97.81 89 ALA A C 1
ATOM 688 O O . ALA A 1 89 ? -7.796 6.015 0.252 1.00 97.81 89 ALA A O 1
ATOM 689 N N . ARG A 1 90 ? -8.968 5.367 2.057 1.00 96.88 90 ARG A N 1
ATOM 690 C CA . ARG A 1 90 ? -10.048 6.341 1.873 1.00 96.88 90 ARG A CA 1
ATOM 691 C C . ARG A 1 90 ? -9.571 7.755 2.171 1.00 96.88 90 ARG A C 1
ATOM 693 O O . ARG A 1 90 ? -9.831 8.644 1.369 1.00 96.88 90 ARG A O 1
ATOM 700 N N . GLU A 1 91 ? -8.862 7.943 3.277 1.00 94.56 91 GLU A N 1
ATOM 701 C CA . GLU A 1 91 ? -8.276 9.225 3.662 1.00 94.56 91 GLU A CA 1
ATOM 702 C C . GLU A 1 91 ? -7.252 9.705 2.628 1.00 94.56 91 GLU A C 1
ATOM 704 O O . GLU A 1 91 ? -7.271 10.867 2.237 1.00 94.56 91 GLU A O 1
ATOM 709 N N . ALA A 1 92 ? -6.420 8.801 2.105 1.00 96.88 92 ALA A N 1
ATOM 710 C CA . ALA A 1 92 ? -5.412 9.115 1.096 1.00 96.88 92 ALA A CA 1
ATOM 711 C C . ALA A 1 92 ? -5.989 9.618 -0.238 1.00 96.88 92 ALA A C 1
ATOM 713 O O . ALA A 1 92 ? -5.245 10.178 -1.042 1.00 96.88 92 ALA A O 1
AT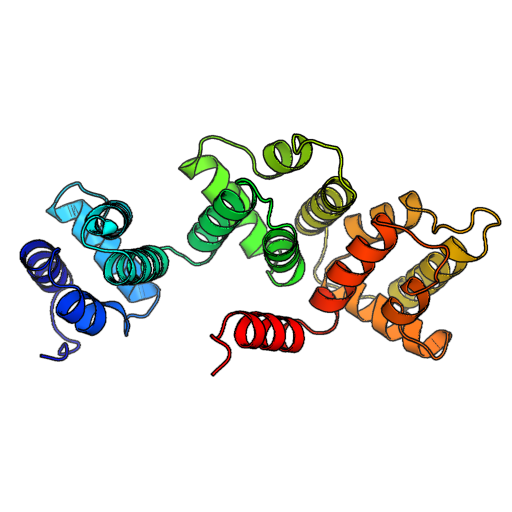OM 714 N N . LEU A 1 93 ? -7.283 9.406 -0.486 1.00 96.81 93 LEU A N 1
ATOM 715 C CA . LEU A 1 93 ? -7.997 9.903 -1.663 1.00 96.81 93 LEU A CA 1
ATOM 716 C C . LEU A 1 93 ? -8.668 11.265 -1.431 1.00 96.81 93 LEU A C 1
ATOM 718 O O . LEU A 1 93 ? -9.214 11.824 -2.379 1.00 96.81 93 LEU A O 1
ATOM 722 N N . ASN A 1 94 ? -8.650 11.794 -0.205 1.00 94.56 94 ASN A N 1
ATOM 723 C CA . ASN A 1 94 ? -9.066 13.168 0.059 1.00 94.56 94 ASN A CA 1
ATOM 724 C C . ASN A 1 94 ? -7.990 14.141 -0.442 1.00 94.56 94 ASN A C 1
ATOM 726 O O . ASN A 1 94 ? -6.810 13.800 -0.483 1.00 94.56 94 ASN A O 1
ATOM 730 N N . GLU A 1 95 ? -8.383 15.358 -0.811 1.00 91.38 95 GLU A N 1
ATOM 731 C CA . GLU A 1 95 ? -7.425 16.375 -1.248 1.00 91.38 95 GLU A CA 1
ATOM 732 C C . GLU A 1 95 ? -6.671 16.996 -0.051 1.00 91.38 95 GLU A C 1
ATOM 734 O O . GLU A 1 95 ? -7.309 17.357 0.942 1.00 91.38 95 GLU A O 1
ATOM 739 N N . PRO A 1 96 ? -5.334 17.165 -0.129 1.00 93.44 96 PRO A N 1
ATOM 740 C CA . PRO A 1 96 ? -4.453 16.725 -1.214 1.00 93.44 96 PRO A CA 1
ATOM 741 C C . PRO A 1 96 ? -4.215 15.205 -1.200 1.00 93.44 96 PRO A C 1
ATOM 743 O O . PRO A 1 96 ? -3.937 14.614 -0.157 1.00 93.44 96 PRO A O 1
ATOM 746 N N . ILE A 1 97 ? -4.249 14.587 -2.385 1.00 95.50 97 ILE A N 1
ATOM 747 C CA . ILE A 1 97 ? -4.145 13.129 -2.536 1.00 95.50 97 ILE A CA 1
ATOM 748 C C . ILE A 1 97 ? -2.779 12.624 -2.063 1.00 95.50 97 ILE A C 1
ATOM 750 O O . ILE A 1 97 ? -1.721 13.071 -2.515 1.00 95.50 97 ILE A O 1
ATOM 754 N N . ASN A 1 98 ? -2.797 11.611 -1.200 1.00 95.81 98 ASN A N 1
ATOM 755 C CA . ASN A 1 98 ? -1.606 10.985 -0.644 1.00 95.81 98 ASN A CA 1
ATOM 756 C C . ASN A 1 98 ? -1.260 9.682 -1.380 1.00 95.81 98 ASN A C 1
ATOM 758 O O . ASN A 1 98 ? -1.440 8.571 -0.873 1.00 95.81 98 ASN A O 1
ATOM 762 N N . PHE A 1 99 ? -0.686 9.810 -2.578 1.00 96.50 99 PHE A N 1
ATOM 763 C CA . PHE A 1 99 ? -0.236 8.655 -3.365 1.00 96.50 99 PHE A CA 1
ATOM 764 C C . PHE A 1 99 ? 0.778 7.776 -2.630 1.00 96.50 99 PHE A C 1
ATOM 766 O O . PHE A 1 99 ? 0.819 6.567 -2.844 1.00 96.50 99 PHE A O 1
ATOM 773 N N . LYS A 1 100 ? 1.576 8.362 -1.732 1.00 95.19 100 LYS A N 1
ATOM 774 C CA . LYS A 1 100 ? 2.575 7.630 -0.953 1.00 95.19 100 LYS A CA 1
ATOM 775 C C . LYS A 1 100 ? 1.926 6.589 -0.039 1.00 95.19 100 LYS A C 1
ATOM 777 O O . LYS A 1 100 ? 2.421 5.467 0.012 1.00 95.19 100 LYS A O 1
ATOM 782 N N . ALA A 1 101 ? 0.826 6.934 0.633 1.00 95.44 101 ALA A N 1
ATOM 783 C CA . ALA A 1 101 ? 0.080 5.997 1.475 1.00 95.44 101 ALA A CA 1
ATOM 784 C C . ALA A 1 101 ? -0.520 4.844 0.651 1.00 95.44 101 ALA A C 1
ATOM 786 O O . ALA A 1 101 ? -0.410 3.682 1.036 1.00 95.44 101 ALA A O 1
ATOM 787 N N . LEU A 1 102 ? -1.076 5.143 -0.529 1.00 97.69 102 LEU A N 1
ATOM 788 C CA . LEU A 1 102 ? -1.592 4.115 -1.439 1.00 97.69 102 LEU A CA 1
ATOM 789 C C . LEU A 1 102 ? -0.469 3.189 -1.934 1.00 97.69 102 LEU A C 1
ATOM 791 O O . LEU A 1 102 ? -0.599 1.969 -1.867 1.00 97.69 102 LEU A O 1
ATOM 795 N N . VAL A 1 103 ? 0.663 3.749 -2.375 1.00 97.44 103 VAL A N 1
ATOM 796 C CA . VAL A 1 103 ? 1.836 2.967 -2.804 1.00 97.44 103 VAL A CA 1
ATOM 797 C C . VAL A 1 103 ? 2.339 2.075 -1.674 1.00 97.44 103 VAL A C 1
ATOM 799 O O . VAL A 1 103 ? 2.612 0.900 -1.909 1.00 97.44 103 VAL A O 1
ATOM 802 N N . GLU A 1 104 ? 2.438 2.595 -0.452 1.00 95.62 104 GLU A N 1
ATOM 803 C CA . GLU A 1 104 ? 2.830 1.819 0.725 1.00 95.62 104 GLU A CA 1
ATOM 804 C C . GLU A 1 104 ? 1.909 0.609 0.939 1.00 95.62 104 GLU A C 1
ATOM 806 O O . GLU A 1 104 ? 2.393 -0.513 1.079 1.00 95.62 104 GLU A O 1
ATOM 811 N N . ILE A 1 105 ? 0.589 0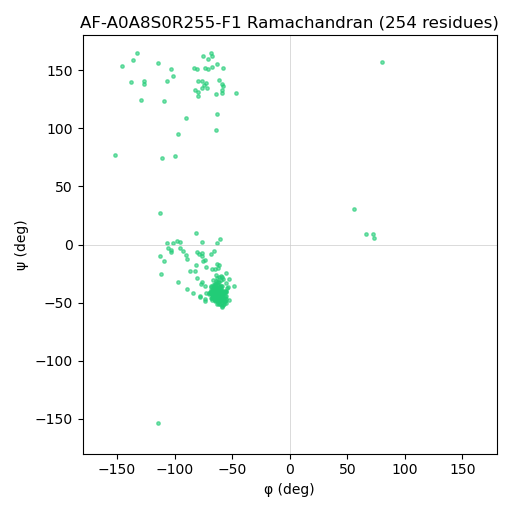.804 0.894 1.00 96.62 105 ILE A N 1
ATOM 812 C CA . ILE A 1 105 ? -0.391 -0.281 1.034 1.00 96.62 105 ILE A CA 1
ATOM 813 C C . ILE A 1 105 ? -0.175 -1.356 -0.044 1.00 96.62 105 ILE A C 1
ATOM 815 O O . ILE A 1 105 ? -0.021 -2.534 0.277 1.00 96.62 105 ILE A O 1
ATOM 819 N N . PHE A 1 106 ? -0.115 -0.966 -1.318 1.00 96.88 106 PHE A N 1
ATOM 820 C CA . PHE A 1 106 ? -0.021 -1.910 -2.439 1.00 96.88 106 PHE A CA 1
ATOM 821 C C . PHE A 1 106 ? 1.369 -2.537 -2.626 1.00 9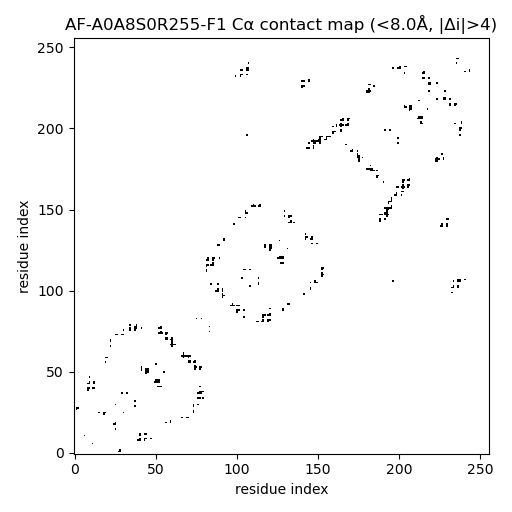6.88 106 PHE A C 1
ATOM 823 O O . PHE A 1 106 ? 1.527 -3.461 -3.413 1.00 96.88 106 PHE A O 1
ATOM 830 N N . THR A 1 107 ? 2.405 -2.060 -1.940 1.00 95.69 107 THR A N 1
ATOM 831 C CA . THR A 1 107 ? 3.757 -2.637 -2.060 1.00 95.69 107 THR A CA 1
ATOM 832 C C . THR A 1 107 ? 4.215 -3.350 -0.798 1.00 95.69 107 THR A C 1
ATOM 834 O O . THR A 1 107 ? 5.031 -4.262 -0.881 1.00 95.69 107 THR A O 1
ATOM 837 N N . CYS A 1 108 ? 3.687 -2.990 0.371 1.00 94.25 108 CYS A N 1
ATOM 838 C CA . CYS A 1 108 ? 4.162 -3.519 1.646 1.00 94.25 108 CYS A CA 1
ATOM 839 C C . CYS A 1 108 ? 3.212 -4.540 2.283 1.00 94.25 108 CYS A C 1
ATOM 841 O O . CYS A 1 108 ? 3.520 -5.079 3.350 1.00 94.25 108 CYS A O 1
ATOM 843 N N . ARG A 1 109 ? 2.049 -4.800 1.678 1.00 93.75 109 ARG A N 1
ATOM 844 C CA . ARG A 1 109 ? 1.080 -5.791 2.162 1.00 93.75 109 ARG A CA 1
ATOM 845 C C . ARG A 1 109 ? 1.133 -7.071 1.330 1.00 93.75 109 ARG A C 1
ATOM 847 O O . ARG A 1 109 ? 1.462 -7.075 0.147 1.00 93.75 109 ARG A O 1
ATOM 854 N N . LYS A 1 110 ? 0.789 -8.193 1.966 1.00 92.75 110 LYS A N 1
ATOM 855 C CA . LYS A 1 110 ? 0.605 -9.476 1.271 1.00 92.75 110 LYS A CA 1
ATOM 856 C C . LYS A 1 110 ? -0.667 -9.424 0.427 1.00 92.75 110 LYS A C 1
ATOM 858 O O . LYS A 1 110 ? -1.640 -8.795 0.834 1.00 92.75 110 LYS A O 1
ATOM 863 N N . SER A 1 111 ? -0.707 -10.170 -0.677 1.00 93.75 111 SER A N 1
ATOM 864 C CA . SER A 1 111 ? -1.888 -10.218 -1.551 1.00 93.75 111 SER A CA 1
ATOM 865 C C . SER A 1 111 ? -3.167 -10.614 -0.815 1.00 93.75 111 SER A C 1
ATOM 867 O O . SER A 1 111 ? -4.193 -9.975 -1.011 1.00 93.75 111 SER A O 1
ATOM 869 N N . SER A 1 112 ? -3.107 -11.586 0.104 1.00 93.81 112 SER A N 1
ATOM 870 C CA . SER A 1 112 ? -4.265 -11.968 0.927 1.00 93.81 112 SER A CA 1
ATOM 871 C C . SER A 1 112 ? -4.827 -10.799 1.741 1.00 93.81 112 SER A C 1
ATOM 873 O O . SER A 1 112 ? -6.039 -10.629 1.826 1.00 93.81 112 SER A O 1
ATOM 875 N N . HIS A 1 113 ? -3.953 -9.958 2.295 1.00 95.69 113 HIS A N 1
ATOM 876 C CA . HIS A 1 113 ? -4.350 -8.768 3.041 1.00 95.69 113 HIS A CA 1
ATOM 877 C C . HIS A 1 113 ? -4.942 -7.695 2.126 1.00 95.69 113 HIS A C 1
ATOM 879 O O . HIS A 1 113 ? -5.971 -7.122 2.463 1.00 95.69 113 HIS A O 1
ATOM 885 N N . VAL A 1 114 ? -4.343 -7.453 0.955 1.00 96.69 114 VAL A N 1
ATOM 886 C CA . VAL A 1 114 ? -4.871 -6.483 -0.021 1.00 96.69 114 VAL A CA 1
ATOM 887 C C . VAL A 1 114 ? -6.263 -6.892 -0.507 1.00 96.69 114 VAL A C 1
ATOM 889 O O . VAL A 1 114 ? -7.144 -6.046 -0.612 1.00 96.69 114 VAL A O 1
ATOM 892 N N . LEU A 1 115 ? -6.514 -8.184 -0.733 1.00 95.81 115 LEU A N 1
ATOM 893 C CA . LEU A 1 115 ? -7.849 -8.668 -1.103 1.00 95.81 115 LEU A CA 1
ATOM 894 C C . LEU A 1 115 ? -8.885 -8.412 0.006 1.00 95.81 115 LEU A C 1
ATOM 896 O O . LEU A 1 115 ? -9.981 -7.931 -0.287 1.00 95.81 115 LEU A O 1
ATOM 900 N N . LEU A 1 116 ? -8.526 -8.659 1.273 1.00 97.31 116 LEU A N 1
ATOM 901 C CA . LEU A 1 116 ? -9.380 -8.342 2.425 1.00 97.31 116 LEU A CA 1
ATOM 902 C C . LEU A 1 116 ? -9.617 -6.833 2.573 1.00 97.31 116 LEU A C 1
ATOM 904 O O . LEU A 1 116 ? -10.733 -6.416 2.870 1.00 97.31 116 LEU A O 1
ATOM 908 N N . LEU A 1 117 ? -8.600 -6.009 2.318 1.00 97.81 117 LEU A N 1
ATOM 909 C CA . LEU A 1 117 ? -8.710 -4.549 2.309 1.00 97.81 117 LEU A CA 1
ATOM 910 C C . LEU A 1 117 ? -9.697 -4.076 1.243 1.00 97.81 117 LEU A C 1
ATOM 912 O O . LEU A 1 117 ? -10.583 -3.279 1.539 1.00 97.81 117 LEU A O 1
ATOM 916 N N . LEU A 1 118 ? -9.585 -4.583 0.010 1.00 97.25 118 LEU A N 1
ATOM 917 C CA . LEU A 1 118 ? -10.495 -4.219 -1.080 1.00 97.25 118 LEU A CA 1
ATOM 918 C C . LEU A 1 118 ? -11.945 -4.601 -0.749 1.00 97.25 118 LEU A C 1
ATOM 920 O O . LEU A 1 118 ? -12.872 -3.859 -1.082 1.00 97.25 118 LEU A O 1
ATOM 924 N N . GLN A 1 119 ? -12.153 -5.734 -0.071 1.00 97.62 119 GLN A N 1
ATOM 925 C CA . GLN A 1 119 ? -13.466 -6.136 0.431 1.00 97.62 119 GLN A CA 1
ATOM 926 C C . GLN A 1 119 ? -13.960 -5.208 1.549 1.00 97.62 119 GLN A C 1
ATOM 928 O O . GLN A 1 119 ? -15.096 -4.740 1.480 1.00 97.62 119 GLN A O 1
ATOM 933 N N . ALA A 1 120 ? -13.123 -4.901 2.543 1.00 97.56 120 ALA A N 1
ATOM 934 C CA . ALA A 1 120 ? -13.474 -3.995 3.633 1.00 97.56 120 ALA A CA 1
ATOM 935 C C . ALA A 1 120 ? -13.845 -2.602 3.111 1.00 97.56 120 ALA A C 1
ATOM 937 O O . ALA A 1 120 ? -14.889 -2.073 3.487 1.00 97.56 120 ALA A O 1
ATOM 938 N N . TYR A 1 121 ? -13.076 -2.060 2.162 1.00 98.31 121 TYR A N 1
ATOM 939 C CA . TYR A 1 121 ? -13.364 -0.782 1.508 1.00 98.31 121 TYR A CA 1
ATOM 940 C C . TYR A 1 121 ? -14.754 -0.775 0.853 1.00 98.31 121 TYR A C 1
ATOM 942 O O . TYR A 1 121 ? -15.542 0.155 1.040 1.00 98.31 121 TYR A O 1
ATOM 950 N N . ARG A 1 122 ? -15.096 -1.849 0.126 1.00 98.06 122 ARG A N 1
ATOM 951 C CA . ARG A 1 122 ? -16.410 -2.010 -0.518 1.00 98.06 122 ARG A CA 1
ATOM 952 C C . ARG A 1 122 ? -17.550 -2.082 0.481 1.00 98.06 122 ARG A C 1
ATOM 954 O O . ARG A 1 122 ? -18.567 -1.418 0.291 1.00 98.06 122 ARG A O 1
ATOM 961 N N . THR A 1 123 ? -17.389 -2.869 1.537 1.00 96.69 123 THR A N 1
ATOM 962 C CA . THR A 1 123 ? -18.411 -3.016 2.577 1.00 96.69 123 THR A CA 1
ATOM 963 C C . THR A 1 123 ? -18.637 -1.701 3.315 1.00 96.69 123 THR A C 1
ATOM 965 O O . THR A 1 123 ? -19.783 -1.288 3.486 1.00 96.69 123 THR A O 1
ATOM 968 N N . ARG A 1 124 ? -17.548 -1.029 3.700 1.00 94.75 124 ARG A N 1
ATOM 969 C CA . ARG A 1 124 ? -17.552 0.166 4.544 1.00 94.75 124 ARG A CA 1
ATOM 970 C C . ARG A 1 124 ? -18.036 1.415 3.815 1.00 94.75 124 ARG A C 1
ATOM 972 O O . ARG A 1 124 ? -18.885 2.128 4.342 1.00 94.75 124 ARG A O 1
ATOM 979 N N . PHE A 1 125 ? -17.511 1.675 2.618 1.00 95.81 125 PHE A N 1
ATOM 980 C CA . PHE A 1 125 ? -17.766 2.923 1.888 1.00 95.81 125 PHE A CA 1
ATOM 981 C C . PHE A 1 125 ? -18.772 2.770 0.753 1.00 95.81 125 PHE A C 1
ATOM 983 O O . PHE A 1 125 ? -19.131 3.765 0.133 1.00 95.81 125 PHE A O 1
ATOM 990 N N . ARG A 1 126 ? -19.215 1.539 0.449 1.00 97.44 126 ARG A N 1
ATOM 991 C CA . ARG A 1 126 ? -20.077 1.229 -0.710 1.00 97.44 126 ARG A CA 1
ATOM 992 C C . ARG A 1 126 ? -19.470 1.685 -2.045 1.00 97.44 126 ARG A C 1
ATOM 994 O O . ARG A 1 126 ? -20.182 2.015 -2.988 1.00 97.44 126 ARG A O 1
ATOM 1001 N N . ARG A 1 127 ? -18.137 1.689 -2.125 1.00 97.00 127 ARG A N 1
ATOM 1002 C CA . ARG A 1 127 ? -17.335 2.123 -3.281 1.00 97.00 127 ARG A CA 1
ATOM 1003 C C . ARG A 1 127 ? -16.253 1.101 -3.593 1.00 97.00 127 ARG A C 1
ATOM 1005 O O . ARG A 1 127 ? -15.955 0.239 -2.776 1.00 97.00 127 ARG A O 1
ATOM 1012 N N . GLN A 1 128 ? -15.647 1.176 -4.772 1.00 96.62 128 GLN A N 1
ATOM 1013 C CA . GLN A 1 128 ? -14.522 0.309 -5.123 1.00 96.62 128 GLN A CA 1
ATOM 1014 C C . GLN A 1 128 ? -13.238 1.134 -5.173 1.00 96.62 128 GLN A C 1
ATOM 1016 O O . GLN A 1 128 ? -13.166 2.073 -5.958 1.00 96.62 128 GLN A O 1
ATOM 1021 N N . LEU A 1 129 ? -12.225 0.751 -4.388 1.00 97.44 129 LEU A N 1
ATOM 1022 C CA . LEU A 1 129 ? -10.952 1.479 -4.324 1.00 97.44 129 LEU A CA 1
ATOM 1023 C C . LEU A 1 129 ? -10.304 1.642 -5.709 1.00 97.44 129 LEU A C 1
ATOM 1025 O O . LEU A 1 129 ? -9.910 2.743 -6.067 1.00 97.44 129 LEU A O 1
ATOM 1029 N N . ASP A 1 130 ? -10.285 0.577 -6.519 1.00 94.75 130 ASP A N 1
ATOM 1030 C CA . ASP A 1 130 ? -9.768 0.615 -7.896 1.00 94.75 130 ASP A CA 1
ATOM 1031 C C . ASP A 1 130 ? -10.484 1.688 -8.753 1.00 94.75 130 ASP A C 1
ATOM 1033 O O . ASP A 1 130 ? -9.852 2.410 -9.519 1.00 94.75 130 ASP A O 1
ATOM 1037 N N . GLN A 1 131 ? -11.809 1.833 -8.603 1.00 96.44 131 GLN A N 1
ATOM 1038 C CA . GLN A 1 131 ? -12.587 2.837 -9.340 1.00 96.44 131 GLN A CA 1
ATOM 1039 C C . GLN A 1 131 ? -12.353 4.251 -8.810 1.00 96.44 131 GLN A C 1
ATOM 1041 O O . GLN A 1 131 ? -12.360 5.194 -9.594 1.00 96.44 131 GLN A O 1
ATOM 1046 N N . ASP A 1 132 ? -12.171 4.404 -7.500 1.00 97.75 132 ASP A N 1
ATOM 1047 C CA . ASP A 1 132 ? -11.879 5.704 -6.901 1.00 97.75 132 ASP A CA 1
ATOM 1048 C C . ASP A 1 132 ? -10.488 6.198 -7.318 1.00 97.75 132 ASP A C 1
ATOM 1050 O O . ASP A 1 132 ? -10.353 7.357 -7.693 1.00 97.75 132 ASP A O 1
ATOM 1054 N N . ILE A 1 133 ? -9.489 5.310 -7.377 1.00 97.38 133 ILE A N 1
ATOM 1055 C CA . ILE A 1 133 ? -8.156 5.620 -7.917 1.00 97.38 133 ILE A CA 1
ATOM 1056 C C . ILE A 1 133 ? -8.245 6.008 -9.401 1.00 97.38 133 ILE A C 1
ATOM 1058 O O . ILE A 1 133 ? -7.658 7.005 -9.822 1.00 97.38 133 ILE A O 1
ATOM 1062 N N . ALA A 1 134 ? -9.004 5.257 -10.204 1.00 95.94 134 ALA A N 1
ATOM 1063 C CA . ALA A 1 134 ? -9.160 5.534 -11.634 1.00 95.94 134 ALA A CA 1
ATOM 1064 C C . ALA A 1 134 ? -9.861 6.873 -11.938 1.00 95.94 134 ALA A C 1
ATOM 1066 O O . ALA A 1 134 ? -9.714 7.386 -13.040 1.00 95.94 134 ALA A O 1
ATOM 1067 N N . LYS A 1 135 ? -10.615 7.429 -10.980 1.00 95.69 135 LYS A N 1
ATOM 1068 C CA . LYS A 1 135 ? -11.350 8.701 -11.107 1.00 95.69 135 LYS A CA 1
ATOM 1069 C C . LYS A 1 135 ? -10.599 9.916 -10.556 1.00 95.69 135 LYS A C 1
ATOM 1071 O O . LYS A 1 135 ? -11.177 10.996 -10.519 1.00 95.69 135 LYS A O 1
ATOM 1076 N N . ILE A 1 136 ? -9.370 9.740 -10.070 1.00 95.81 136 ILE A N 1
ATOM 1077 C CA . ILE A 1 136 ? -8.542 10.859 -9.607 1.00 95.81 136 ILE A CA 1
ATOM 1078 C C . ILE A 1 136 ? -8.328 11.847 -10.761 1.00 95.81 136 ILE A C 1
ATOM 1080 O O . ILE A 1 136 ? -7.930 11.445 -11.853 1.00 95.81 136 ILE A O 1
ATOM 1084 N N . GLU A 1 137 ? -8.567 13.125 -10.482 1.00 93.00 137 GLU A N 1
ATOM 1085 C CA . GLU A 1 137 ? -8.354 14.238 -11.402 1.00 93.00 137 GLU A CA 1
ATOM 1086 C C . GLU A 1 137 ? -7.466 15.302 -10.729 1.00 93.00 137 GLU A C 1
ATOM 1088 O O . GLU A 1 137 ? -7.636 15.549 -9.531 1.00 93.00 137 GLU A O 1
ATOM 1093 N N . PRO A 1 138 ? -6.529 15.940 -11.460 1.00 93.62 138 PRO A N 1
ATOM 1094 C CA . PRO A 1 138 ? -6.168 15.661 -12.856 1.00 93.62 138 PRO A CA 1
ATOM 1095 C C . PRO A 1 138 ? -5.466 14.295 -13.029 1.00 93.62 138 PRO A C 1
ATOM 1097 O O . PRO A 1 138 ? -4.997 13.722 -12.035 1.00 93.62 138 PRO A O 1
ATOM 1100 N N . PRO A 1 139 ? -5.352 13.766 -14.267 1.00 93.75 139 PRO A N 1
ATOM 1101 C CA . PRO A 1 139 ? -4.734 12.469 -14.515 1.00 93.75 139 PRO A CA 1
ATOM 1102 C C . PRO A 1 139 ? -3.299 12.426 -13.997 1.00 93.75 139 PRO A C 1
ATOM 1104 O O . PRO A 1 139 ? -2.521 13.356 -14.203 1.00 93.75 139 PRO A O 1
ATOM 1107 N N . ASN A 1 140 ? -2.938 11.326 -13.344 1.00 95.62 140 ASN A N 1
ATOM 1108 C CA . ASN A 1 140 ? -1.659 11.202 -12.661 1.00 95.62 140 ASN A CA 1
ATOM 1109 C C . ASN A 1 140 ? -1.010 9.824 -12.902 1.00 95.62 140 ASN A C 1
ATOM 1111 O O . ASN A 1 140 ? -1.705 8.801 -12.835 1.00 95.62 140 ASN A O 1
ATOM 1115 N N . PRO A 1 141 ? 0.323 9.745 -13.111 1.00 96.19 141 PRO A N 1
ATOM 1116 C CA . PRO A 1 141 ? 1.044 8.481 -13.282 1.00 96.19 141 PRO A CA 1
ATOM 1117 C C . PRO A 1 141 ? 0.739 7.400 -12.237 1.00 96.19 141 PRO A C 1
ATOM 1119 O O . PRO A 1 141 ? 0.675 6.210 -12.568 1.00 96.19 141 PRO A O 1
ATOM 1122 N N . TYR A 1 142 ? 0.506 7.795 -10.980 1.00 97.56 142 TYR A N 1
ATOM 1123 C CA . TYR A 1 142 ? 0.203 6.854 -9.904 1.00 97.56 142 TYR A CA 1
ATOM 1124 C C . TYR A 1 142 ? -1.078 6.055 -10.155 1.00 97.56 142 TYR A C 1
ATOM 1126 O O . TYR A 1 142 ? -1.147 4.915 -9.708 1.00 97.56 142 TYR A O 1
ATOM 1134 N N . GLN A 1 143 ? -2.064 6.574 -10.896 1.00 96.69 143 GLN A N 1
ATOM 1135 C CA . GLN A 1 143 ? -3.296 5.832 -11.188 1.00 96.69 143 GLN A CA 1
ATOM 1136 C C . GLN A 1 143 ? -2.989 4.541 -11.952 1.00 96.69 143 GLN A C 1
ATOM 1138 O O . GLN A 1 143 ? -3.375 3.455 -11.519 1.00 96.69 143 GLN A O 1
ATOM 1143 N N . LYS A 1 144 ? -2.222 4.634 -13.048 1.00 96.88 144 LYS A N 1
ATOM 1144 C CA . LYS A 1 144 ? -1.828 3.466 -13.854 1.00 96.88 144 LYS A CA 1
ATOM 1145 C C . LYS A 1 144 ? -0.993 2.484 -13.031 1.00 96.88 144 LYS A C 1
ATOM 1147 O O . LYS A 1 144 ? -1.211 1.276 -13.105 1.00 96.88 144 LYS A O 1
ATOM 1152 N N . ILE A 1 145 ? -0.061 2.998 -12.225 1.00 98.38 145 ILE A N 1
ATOM 1153 C CA . ILE A 1 145 ? 0.834 2.174 -11.403 1.00 98.38 145 ILE A CA 1
ATOM 1154 C C . ILE A 1 145 ? 0.063 1.438 -10.300 1.00 98.38 145 ILE A C 1
ATOM 1156 O O . ILE A 1 145 ? 0.246 0.236 -10.123 1.00 98.38 145 ILE A O 1
ATOM 1160 N N . LEU A 1 146 ? -0.823 2.123 -9.577 1.00 98.19 146 LEU A N 1
ATOM 1161 C CA . LEU A 1 146 ? -1.637 1.520 -8.520 1.00 98.19 146 LEU A CA 1
ATOM 1162 C C . LEU A 1 146 ? -2.607 0.480 -9.091 1.00 98.19 146 LEU A C 1
ATOM 1164 O O . LEU A 1 146 ? -2.753 -0.596 -8.514 1.00 98.19 146 LEU A O 1
ATOM 1168 N N . MET A 1 147 ? -3.197 0.743 -10.261 1.00 97.31 147 MET A N 1
ATOM 1169 C CA . MET A 1 147 ? -4.019 -0.242 -10.970 1.00 97.31 147 MET A CA 1
ATOM 1170 C C . MET A 1 147 ? -3.208 -1.477 -11.383 1.00 97.31 147 MET A C 1
ATOM 1172 O O . MET A 1 147 ? -3.688 -2.603 -11.233 1.00 97.31 147 MET A O 1
ATOM 1176 N N . ALA A 1 148 ? -1.963 -1.294 -11.835 1.00 97.62 148 ALA A N 1
ATOM 1177 C CA . ALA A 1 148 ? -1.055 -2.399 -12.128 1.00 97.62 148 ALA A CA 1
ATOM 1178 C C . ALA A 1 148 ? -0.748 -3.226 -10.868 1.00 97.62 148 ALA A C 1
ATOM 1180 O O . ALA A 1 148 ? -0.892 -4.445 -10.884 1.00 97.62 148 ALA A O 1
ATOM 1181 N N . LEU A 1 149 ? -0.408 -2.584 -9.747 1.00 97.12 149 LEU A N 1
ATOM 1182 C CA . LEU A 1 149 ? -0.145 -3.280 -8.481 1.00 97.12 149 LEU A CA 1
ATOM 1183 C C . LEU A 1 149 ? -1.393 -4.007 -7.943 1.00 97.12 149 LEU A C 1
ATOM 1185 O O . LEU A 1 149 ? -1.297 -5.144 -7.482 1.00 97.12 149 LEU A O 1
ATOM 1189 N N . SER A 1 150 ? -2.581 -3.407 -8.066 1.00 95.69 150 SER A N 1
ATOM 1190 C CA . SER A 1 150 ? -3.857 -4.061 -7.733 1.00 95.69 150 SER A CA 1
ATOM 1191 C C . SER A 1 150 ? -4.086 -5.318 -8.582 1.00 95.69 150 SER A C 1
ATOM 1193 O O . SER A 1 150 ? -4.457 -6.369 -8.053 1.00 95.69 150 SER A O 1
ATOM 1195 N N . ALA A 1 151 ? -3.804 -5.257 -9.890 1.00 94.62 151 ALA A N 1
ATOM 1196 C CA . ALA A 1 151 ? -3.849 -6.427 -10.768 1.00 94.62 151 ALA A CA 1
ATOM 1197 C C . ALA A 1 151 ? -2.818 -7.493 -10.361 1.00 94.62 151 ALA A C 1
ATOM 1199 O O . ALA A 1 151 ? -3.140 -8.682 -10.351 1.00 94.62 151 ALA A O 1
ATOM 1200 N N . SER A 1 152 ? -1.622 -7.075 -9.941 1.00 94.00 152 SER A N 1
ATOM 1201 C CA . SER A 1 152 ? -0.586 -7.982 -9.448 1.00 94.00 152 SER A CA 1
ATOM 1202 C C . SER A 1 152 ? -1.056 -8.803 -8.247 1.00 94.00 152 SER A C 1
ATOM 1204 O O . SER A 1 152 ? -0.955 -10.031 -8.250 1.00 94.00 152 SER A O 1
ATOM 1206 N N . HIS A 1 153 ? -1.694 -8.180 -7.257 1.00 94.00 153 HIS A N 1
ATOM 1207 C CA . HIS A 1 153 ? -2.208 -8.923 -6.104 1.00 94.00 153 HIS A CA 1
ATOM 1208 C C . HIS A 1 153 ? -3.289 -9.960 -6.441 1.00 94.00 153 HIS A C 1
ATOM 1210 O O . HIS A 1 153 ? -3.489 -10.886 -5.656 1.00 94.00 153 HIS A O 1
ATOM 1216 N N . LYS A 1 154 ? -3.965 -9.836 -7.590 1.00 88.56 154 LYS A N 1
ATOM 1217 C CA . LYS A 1 154 ? -5.015 -10.767 -8.033 1.00 88.56 154 LYS A CA 1
ATOM 1218 C C . LYS A 1 154 ? -4.468 -11.978 -8.803 1.00 88.56 154 LYS A C 1
ATOM 1220 O O . LYS A 1 154 ? -5.160 -12.987 -8.870 1.00 88.56 154 LYS A O 1
ATOM 1225 N N . ALA A 1 155 ? -3.275 -11.885 -9.396 1.00 76.81 155 ALA A N 1
ATOM 1226 C CA . ALA A 1 155 ? -2.861 -12.782 -10.481 1.00 76.81 155 ALA A CA 1
ATOM 1227 C C . ALA A 1 155 ? -1.703 -13.755 -10.166 1.00 76.81 155 ALA A C 1
ATOM 1229 O O . ALA A 1 155 ? -1.444 -14.636 -10.984 1.00 76.81 155 ALA A O 1
ATOM 1230 N N . HIS A 1 156 ? -0.995 -13.627 -9.034 1.00 68.06 156 HIS A N 1
ATOM 1231 C CA . HIS A 1 156 ? 0.310 -14.300 -8.863 1.00 68.06 156 HIS A CA 1
ATOM 1232 C C . HIS A 1 156 ? 0.329 -15.504 -7.926 1.00 68.06 156 HIS A C 1
ATOM 1234 O O . HIS A 1 156 ? -0.247 -15.480 -6.838 1.00 68.06 156 HIS A O 1
ATOM 1240 N N . SER A 1 157 ? 1.099 -16.520 -8.330 1.00 64.06 157 SER A N 1
ATOM 1241 C CA . SER A 1 157 ? 1.592 -17.589 -7.459 1.00 64.06 157 SER A CA 1
ATOM 1242 C C . SER A 1 157 ? 2.748 -17.092 -6.576 1.00 64.06 157 SER A C 1
ATOM 1244 O O . SER A 1 157 ? 3.350 -16.045 -6.827 1.00 64.06 157 SER A O 1
ATOM 1246 N N . ALA A 1 158 ? 3.042 -17.826 -5.501 1.00 65.62 158 ALA A N 1
ATOM 1247 C CA . ALA A 1 158 ? 4.046 -17.435 -4.509 1.00 65.62 158 ALA A CA 1
ATOM 1248 C C . ALA A 1 158 ? 5.504 -17.585 -4.992 1.00 65.62 158 ALA A C 1
ATOM 1250 O O . ALA A 1 158 ? 6.410 -17.044 -4.355 1.00 65.62 158 ALA A O 1
ATOM 1251 N N . ASP A 1 159 ? 5.736 -18.291 -6.100 1.00 84.50 159 ASP A N 1
ATOM 1252 C CA . ASP A 1 159 ? 7.078 -18.687 -6.519 1.00 84.50 159 ASP A CA 1
ATOM 1253 C C . ASP A 1 159 ? 7.812 -17.563 -7.259 1.00 84.50 159 ASP A C 1
ATOM 1255 O O . ASP A 1 159 ? 7.287 -16.931 -8.178 1.00 84.50 159 ASP A O 1
ATOM 1259 N N . ILE A 1 160 ? 9.067 -17.336 -6.867 1.00 93.00 160 ILE A N 1
ATOM 1260 C CA . ILE A 1 160 ? 9.969 -16.369 -7.500 1.00 93.00 160 ILE A CA 1
ATOM 1261 C C . ILE A 1 160 ? 10.969 -17.078 -8.420 1.00 93.00 160 ILE A C 1
ATOM 1263 O O . ILE A 1 160 ? 11.433 -18.180 -8.138 1.00 93.00 160 ILE A O 1
ATOM 1267 N N . SER A 1 161 ? 11.332 -16.432 -9.528 1.00 96.00 161 SER A N 1
ATOM 1268 C CA . SER A 1 161 ? 12.219 -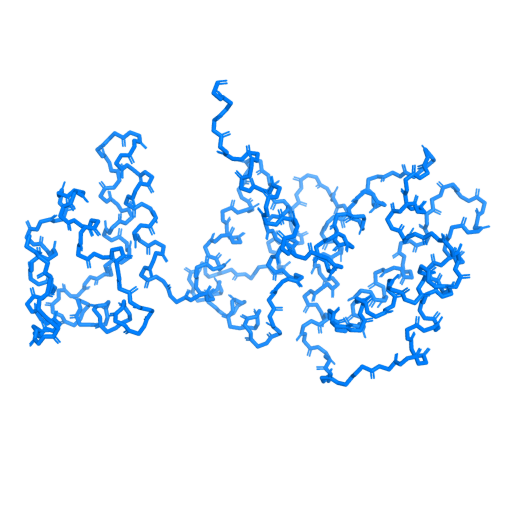16.968 -10.560 1.00 96.00 161 SER A CA 1
ATOM 1269 C C . SER A 1 161 ? 13.351 -16.002 -10.899 1.00 96.00 161 SER A C 1
ATOM 1271 O O . SER A 1 161 ? 13.133 -14.870 -11.346 1.00 96.00 161 SER A O 1
ATOM 1273 N N . GLN A 1 162 ? 14.586 -16.495 -10.775 1.00 97.56 162 GLN A N 1
ATOM 1274 C CA . GLN A 1 162 ? 15.791 -15.760 -11.163 1.00 97.56 162 GLN A CA 1
ATOM 1275 C C . GLN A 1 162 ? 15.845 -15.495 -12.673 1.00 97.56 162 GLN A C 1
ATOM 1277 O O . GLN A 1 162 ? 16.349 -14.459 -13.103 1.00 97.56 162 GLN A O 1
ATOM 1282 N N . HIS A 1 163 ? 15.336 -16.421 -13.491 1.00 97.69 163 HIS A N 1
ATOM 1283 C CA . HIS A 1 163 ? 15.290 -16.244 -14.942 1.00 97.69 163 HIS A CA 1
ATOM 1284 C C . HIS A 1 163 ? 14.366 -15.081 -15.313 1.00 97.69 163 HIS A C 1
ATOM 1286 O O . HIS A 1 163 ? 14.780 -14.175 -16.034 1.00 97.69 163 HIS A O 1
ATOM 1292 N N . ILE A 1 164 ? 13.153 -15.059 -14.747 1.00 96.81 164 ILE A N 1
ATOM 1293 C CA . ILE A 1 164 ? 12.198 -13.962 -14.955 1.00 96.81 164 ILE A CA 1
ATOM 1294 C C . ILE A 1 164 ? 12.801 -12.636 -14.483 1.00 96.81 164 ILE A C 1
ATOM 1296 O O . ILE A 1 164 ? 12.752 -11.658 -15.222 1.00 96.81 164 ILE A O 1
ATOM 1300 N N . ALA A 1 165 ? 13.456 -12.616 -13.316 1.00 98.25 165 ALA A N 1
ATOM 1301 C CA . ALA A 1 165 ? 14.111 -11.417 -12.794 1.00 98.25 165 ALA A CA 1
ATOM 1302 C C . ALA A 1 165 ? 15.187 -10.872 -13.745 1.00 98.25 165 ALA A C 1
ATOM 1304 O O . ALA A 1 165 ? 15.254 -9.668 -13.976 1.00 98.25 165 ALA A O 1
ATOM 1305 N N . LYS A 1 166 ? 16.010 -11.750 -14.338 1.00 98.44 166 LYS A N 1
ATOM 1306 C CA . LYS A 1 166 ? 17.014 -11.363 -15.343 1.00 98.44 166 LYS A CA 1
ATOM 1307 C C . LYS A 1 166 ? 16.367 -10.813 -16.615 1.00 98.44 166 LYS A C 1
ATOM 1309 O O . LYS A 1 166 ? 16.849 -9.816 -17.146 1.00 98.44 166 LYS A O 1
ATOM 1314 N N . CYS A 1 167 ? 15.307 -11.452 -17.112 1.00 98.25 167 CYS A N 1
ATOM 1315 C CA . CYS A 1 167 ? 14.583 -10.993 -18.297 1.00 98.25 167 CYS A CA 1
ATOM 1316 C C . CYS A 1 167 ? 13.946 -9.621 -18.068 1.00 98.25 167 CYS A C 1
ATOM 1318 O O . CYS A 1 167 ? 14.179 -8.706 -18.853 1.00 98.25 167 CYS A O 1
ATOM 1320 N N . ASP A 1 168 ? 13.195 -9.455 -16.981 1.00 98.38 168 ASP A N 1
ATOM 1321 C CA . ASP A 1 168 ? 12.519 -8.195 -16.683 1.00 98.38 168 ASP A CA 1
ATOM 1322 C C . ASP A 1 168 ? 13.525 -7.077 -16.377 1.00 98.38 168 ASP A C 1
ATOM 1324 O O . ASP A 1 168 ? 13.335 -5.959 -16.842 1.00 98.38 168 ASP A O 1
ATOM 1328 N N . ALA A 1 169 ? 14.643 -7.366 -15.698 1.00 98.44 169 ALA A N 1
ATOM 1329 C CA . ALA A 1 169 ? 15.704 -6.382 -15.481 1.00 98.44 169 ALA A CA 1
ATOM 1330 C C . ALA A 1 169 ? 16.279 -5.849 -16.803 1.00 98.44 169 ALA A C 1
ATOM 1332 O O . ALA A 1 169 ? 16.477 -4.645 -16.944 1.00 98.44 169 ALA A O 1
ATOM 1333 N N . LYS A 1 170 ? 16.502 -6.727 -17.790 1.00 98.00 170 LYS A N 1
ATOM 1334 C CA . LYS A 1 170 ? 16.944 -6.310 -19.128 1.00 98.00 170 LYS A CA 1
ATOM 1335 C C . LYS A 1 170 ? 15.890 -5.471 -19.842 1.00 98.00 170 LYS A C 1
ATOM 1337 O O . LYS A 1 170 ? 16.225 -4.429 -20.396 1.00 98.00 170 LYS A O 1
ATOM 1342 N N . ARG A 1 171 ? 14.621 -5.888 -19.780 1.00 97.75 171 ARG A N 1
ATOM 1343 C CA . ARG A 1 171 ? 13.502 -5.140 -20.374 1.00 97.75 171 ARG A CA 1
ATOM 1344 C C . ARG A 1 171 ? 13.397 -3.732 -19.788 1.00 97.75 171 ARG A C 1
ATOM 1346 O O . ARG A 1 171 ? 13.280 -2.786 -20.552 1.00 97.75 171 ARG A O 1
ATOM 1353 N N . LEU A 1 172 ? 13.507 -3.588 -18.464 1.00 97.19 172 LEU A N 1
ATOM 1354 C CA . LEU A 1 172 ? 13.502 -2.290 -17.773 1.00 97.19 172 LEU A CA 1
ATOM 1355 C C . LEU A 1 172 ? 14.682 -1.388 -18.160 1.00 97.19 172 LEU A C 1
ATOM 1357 O O . LEU A 1 172 ? 14.571 -0.174 -18.078 1.00 97.19 172 LEU A O 1
ATOM 1361 N N . HIS A 1 173 ? 15.827 -1.950 -18.544 1.00 94.88 173 HIS A N 1
ATOM 1362 C CA . HIS A 1 173 ? 16.944 -1.139 -19.029 1.00 94.88 173 HIS A CA 1
ATOM 1363 C C . HIS A 1 173 ? 16.662 -0.610 -20.436 1.00 94.88 173 HIS A C 1
ATOM 1365 O O . HIS A 1 173 ? 16.782 0.585 -20.702 1.00 94.88 173 HIS A O 1
ATOM 1371 N N . GLN A 1 174 ? 16.200 -1.508 -21.308 1.00 94.62 174 GLN A N 1
ATOM 1372 C CA . GLN A 1 174 ? 15.886 -1.223 -22.706 1.00 94.62 174 GLN A CA 1
ATOM 1373 C C . GLN A 1 174 ? 14.802 -0.151 -22.860 1.00 94.62 174 GLN A C 1
ATOM 1375 O O . GLN A 1 174 ? 14.814 0.582 -23.847 1.00 94.62 174 GLN A O 1
ATOM 1380 N N . THR A 1 175 ? 13.904 0.011 -21.876 1.00 92.50 175 THR A N 1
ATOM 1381 C CA . THR A 1 175 ? 12.881 1.067 -21.926 1.00 92.50 175 THR A CA 1
ATOM 1382 C C . THR A 1 175 ? 13.471 2.471 -22.021 1.00 92.50 175 THR A C 1
ATOM 1384 O O . THR A 1 175 ? 12.800 3.348 -22.551 1.00 92.50 175 THR A O 1
ATOM 1387 N N . GLY A 1 176 ? 14.686 2.708 -21.508 1.00 85.62 176 GLY A N 1
ATOM 1388 C CA . GLY A 1 176 ? 15.344 4.020 -21.563 1.00 85.62 176 GLY A CA 1
ATOM 1389 C C . GLY A 1 176 ? 16.416 4.166 -22.647 1.00 85.62 176 GLY A C 1
ATOM 1390 O O . GLY A 1 176 ? 17.016 5.231 -22.743 1.00 85.62 176 GLY A O 1
ATOM 1391 N N . GLU A 1 177 ? 16.660 3.139 -23.468 1.00 82.75 177 GLU A N 1
ATOM 1392 C CA . GLU A 1 177 ? 17.583 3.213 -24.618 1.00 82.75 177 GLU A CA 1
ATOM 1393 C C . GLU A 1 177 ? 16.934 3.873 -25.854 1.00 82.75 177 GLU A C 1
ATOM 1395 O O . GLU A 1 177 ? 17.591 4.129 -26.866 1.00 82.75 177 GLU A O 1
ATOM 1400 N N . GLY A 1 178 ? 15.632 4.167 -25.782 1.00 70.56 178 GLY A N 1
ATOM 1401 C CA . GLY A 1 178 ? 14.891 4.865 -26.826 1.00 70.56 178 GLY A CA 1
ATOM 1402 C C . GLY A 1 178 ? 15.306 6.331 -27.007 1.00 70.56 178 GLY A C 1
ATOM 1403 O O . GLY A 1 178 ? 15.888 6.973 -26.135 1.00 70.56 178 GLY A O 1
ATOM 1404 N N . LYS A 1 179 ? 14.948 6.909 -28.160 1.00 64.38 179 LYS A N 1
ATOM 1405 C CA . LYS A 1 179 ? 15.250 8.315 -28.499 1.00 64.38 179 LYS A CA 1
ATOM 1406 C C . LYS A 1 179 ? 14.352 9.341 -27.788 1.00 64.38 179 LYS A C 1
ATOM 1408 O O . LYS A 1 179 ? 14.590 10.535 -27.931 1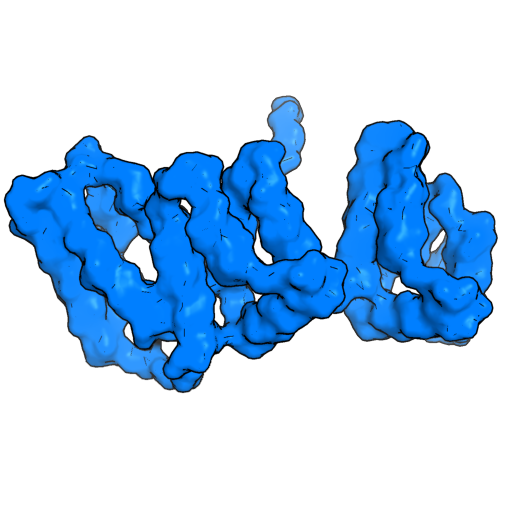.00 64.38 179 LYS A O 1
ATOM 1413 N N . SER A 1 180 ? 13.318 8.903 -27.067 1.00 65.50 180 SER A N 1
ATOM 1414 C CA . SER A 1 180 ? 12.240 9.761 -26.550 1.00 65.50 180 SER A CA 1
ATOM 1415 C C . SER A 1 180 ? 12.599 10.555 -25.293 1.00 65.50 180 SER A C 1
ATOM 1417 O O . SER A 1 180 ? 11.811 11.398 -24.883 1.00 65.50 180 SER A O 1
ATOM 1419 N N . GLY A 1 181 ? 13.755 10.310 -24.667 1.00 73.69 181 GLY A N 1
ATOM 1420 C CA . GLY A 1 181 ? 14.112 10.977 -23.411 1.00 73.69 181 GLY A CA 1
ATOM 1421 C C . GLY A 1 181 ? 13.226 10.595 -22.218 1.00 73.69 181 GLY A C 1
ATOM 1422 O O . GLY A 1 181 ? 13.390 11.204 -21.175 1.00 73.69 181 GLY A O 1
ATOM 1423 N N . ALA A 1 182 ? 12.355 9.591 -22.359 1.00 84.44 182 ALA A N 1
ATOM 1424 C CA . ALA A 1 182 ? 11.480 9.013 -21.335 1.00 84.44 182 ALA A CA 1
ATOM 1425 C C . ALA A 1 182 ? 11.517 7.482 -21.439 1.00 84.44 182 ALA A C 1
ATOM 1427 O O . ALA A 1 182 ? 11.873 6.951 -22.498 1.00 84.44 182 ALA A O 1
ATOM 1428 N N . ILE A 1 183 ? 11.150 6.771 -20.373 1.00 91.00 183 ILE A N 1
ATOM 1429 C CA . ILE A 1 183 ? 11.043 5.307 -20.433 1.00 91.00 183 ILE A CA 1
ATOM 1430 C C . ILE A 1 183 ? 9.721 4.865 -21.074 1.00 91.00 183 ILE A C 1
ATOM 1432 O O . ILE A 1 183 ? 8.698 5.532 -20.948 1.00 91.00 183 ILE A O 1
ATOM 1436 N N . ASP A 1 184 ? 9.712 3.703 -21.728 1.00 93.06 184 ASP A N 1
ATOM 1437 C CA . ASP A 1 184 ? 8.472 3.060 -22.182 1.00 93.06 184 ASP A CA 1
ATOM 1438 C C . ASP A 1 184 ? 7.573 2.664 -20.989 1.00 93.06 184 ASP A C 1
ATOM 1440 O O . ASP A 1 184 ? 7.763 1.617 -20.356 1.00 93.06 184 ASP A O 1
ATOM 1444 N N . GLU A 1 185 ? 6.574 3.508 -20.687 1.00 94.94 185 GLU A N 1
ATOM 1445 C CA . GLU A 1 185 ? 5.609 3.286 -19.601 1.00 94.94 185 GLU A CA 1
ATOM 1446 C C . GLU A 1 185 ? 4.907 1.930 -19.721 1.00 94.94 185 GLU A C 1
ATOM 1448 O O . GLU A 1 185 ? 4.647 1.274 -18.711 1.00 94.94 185 GLU A O 1
ATOM 1453 N N . SER A 1 186 ? 4.591 1.498 -20.946 1.00 95.94 186 SER A N 1
ATOM 1454 C CA . SER A 1 186 ? 3.770 0.311 -21.185 1.00 95.94 186 SER A CA 1
ATOM 1455 C C . SER A 1 186 ? 4.472 -0.957 -20.704 1.00 95.94 186 SER A C 1
ATOM 1457 O O . SER A 1 186 ? 3.858 -1.788 -20.031 1.00 95.94 186 SER A O 1
ATOM 1459 N N . VAL A 1 187 ? 5.783 -1.054 -20.943 1.00 97.00 187 VAL A N 1
ATOM 1460 C CA . VAL A 1 187 ? 6.624 -2.165 -20.481 1.00 97.00 187 VAL A CA 1
ATOM 1461 C C . VAL A 1 187 ? 6.718 -2.176 -18.957 1.00 97.00 187 VAL A C 1
ATOM 1463 O O . VAL A 1 187 ? 6.608 -3.238 -18.340 1.00 97.00 187 VAL A O 1
ATOM 1466 N N . VAL A 1 188 ? 6.875 -1.007 -18.328 1.00 97.81 188 VAL A N 1
ATOM 1467 C CA . VAL A 1 188 ? 6.950 -0.903 -16.862 1.00 97.81 188 VAL A CA 1
ATOM 1468 C C . VAL A 1 188 ? 5.623 -1.313 -16.222 1.00 97.81 188 VAL A C 1
ATOM 1470 O O . VAL A 1 188 ? 5.615 -2.129 -15.301 1.00 97.81 188 VAL A O 1
ATOM 1473 N N . ILE A 1 189 ? 4.498 -0.802 -16.726 1.00 98.25 189 ILE A N 1
ATOM 1474 C CA . ILE A 1 189 ? 3.152 -1.136 -16.238 1.00 98.25 189 ILE A CA 1
ATOM 1475 C C . ILE A 1 189 ? 2.840 -2.627 -16.435 1.00 98.25 189 ILE A C 1
ATOM 1477 O O . ILE A 1 189 ? 2.278 -3.273 -15.544 1.00 98.25 189 ILE A O 1
ATOM 1481 N N . GLU A 1 190 ? 3.244 -3.213 -17.562 1.00 97.50 190 GLU A N 1
ATOM 1482 C CA . GLU A 1 190 ? 3.100 -4.648 -17.803 1.00 97.50 190 GLU A CA 1
ATOM 1483 C C . GLU A 1 190 ? 3.880 -5.476 -16.768 1.00 97.50 190 GLU A C 1
ATOM 1485 O O . GLU A 1 190 ? 3.335 -6.414 -16.185 1.00 97.50 190 GLU A O 1
ATOM 1490 N N . ILE A 1 191 ? 5.141 -5.124 -16.497 1.00 97.38 191 ILE A N 1
ATOM 1491 C CA . ILE A 1 191 ? 5.960 -5.828 -15.500 1.00 97.38 191 ILE A CA 1
ATOM 1492 C C . ILE A 1 191 ? 5.342 -5.676 -14.104 1.00 97.38 191 ILE A C 1
ATOM 1494 O O . ILE A 1 191 ? 5.174 -6.672 -13.401 1.00 97.38 191 ILE A O 1
ATOM 1498 N N . LEU A 1 192 ? 4.940 -4.464 -13.712 1.00 97.31 192 LEU A N 1
ATOM 1499 C CA . LEU A 1 192 ? 4.325 -4.214 -12.404 1.00 97.31 192 LEU A CA 1
ATOM 1500 C C . LEU A 1 192 ? 3.008 -4.977 -12.217 1.00 97.31 192 LEU A C 1
ATOM 1502 O O . LEU A 1 192 ? 2.747 -5.466 -11.122 1.00 97.31 192 LEU A O 1
ATOM 1506 N N . SER A 1 193 ? 2.203 -5.129 -13.272 1.00 96.44 193 SER A N 1
ATOM 1507 C CA . SER A 1 193 ? 0.939 -5.876 -13.206 1.00 96.44 193 SER A CA 1
ATOM 1508 C C . SER A 1 193 ? 1.124 -7.391 -13.183 1.00 96.44 193 SER A C 1
ATOM 1510 O O . SER A 1 193 ? 0.358 -8.104 -12.533 1.00 96.44 193 SER A O 1
ATOM 1512 N N . LYS A 1 194 ? 2.164 -7.906 -13.845 1.00 93.88 194 LYS A N 1
ATOM 1513 C CA . LYS A 1 194 ? 2.389 -9.349 -14.014 1.00 93.88 194 LYS A CA 1
ATOM 1514 C C . LYS A 1 194 ? 3.370 -9.973 -13.023 1.00 93.88 194 LYS A C 1
ATOM 1516 O O . LYS A 1 194 ? 3.668 -11.161 -13.168 1.00 93.88 194 LYS A O 1
ATOM 1521 N N . ARG A 1 195 ? 3.897 -9.228 -12.051 1.00 94.94 195 ARG A N 1
ATOM 1522 C CA . ARG A 1 195 ? 4.876 -9.749 -11.085 1.00 94.94 195 ARG A CA 1
ATOM 1523 C C . ARG A 1 195 ? 4.452 -9.501 -9.651 1.00 94.94 195 ARG A C 1
ATOM 1525 O O . ARG A 1 195 ? 4.021 -8.403 -9.312 1.00 94.94 195 ARG A O 1
ATOM 1532 N N . SER A 1 196 ? 4.640 -10.509 -8.800 1.00 95.12 196 SER A N 1
ATOM 1533 C CA . SER A 1 196 ? 4.484 -10.358 -7.355 1.00 95.12 196 SER A CA 1
ATOM 1534 C C . SER A 1 196 ? 5.508 -9.361 -6.803 1.00 95.12 196 SER A C 1
ATOM 1536 O O . SER A 1 196 ? 6.589 -9.188 -7.369 1.00 95.12 196 SER A O 1
ATOM 1538 N N . ILE A 1 197 ? 5.209 -8.737 -5.661 1.00 95.12 197 ILE A N 1
ATOM 1539 C CA . ILE A 1 197 ? 6.137 -7.801 -5.003 1.00 95.12 197 ILE A CA 1
ATOM 1540 C C . ILE A 1 197 ? 7.507 -8.449 -4.738 1.00 95.12 197 ILE A C 1
ATOM 1542 O O . ILE A 1 197 ? 8.543 -7.821 -4.956 1.00 95.12 197 ILE A O 1
ATOM 1546 N N . ALA A 1 198 ? 7.527 -9.720 -4.325 1.00 94.81 198 ALA A N 1
ATOM 1547 C CA . ALA A 1 198 ? 8.766 -10.463 -4.104 1.00 94.81 198 ALA A CA 1
ATOM 1548 C C . ALA A 1 198 ? 9.572 -10.636 -5.405 1.00 94.81 198 ALA A C 1
ATOM 1550 O O . ALA A 1 198 ? 10.783 -10.409 -5.421 1.00 94.81 198 ALA A O 1
ATOM 1551 N N . GLN A 1 199 ? 8.901 -10.963 -6.513 1.00 96.56 199 GLN A N 1
ATOM 1552 C CA . GLN A 1 199 ? 9.534 -11.073 -7.827 1.00 96.56 199 GLN A CA 1
ATOM 1553 C C . GLN A 1 199 ? 10.044 -9.717 -8.342 1.00 96.56 199 GLN A C 1
ATOM 1555 O O . GLN A 1 199 ? 11.124 -9.652 -8.933 1.00 96.56 199 GLN A O 1
ATOM 1560 N N . LEU A 1 200 ? 9.305 -8.628 -8.110 1.00 97.00 200 LEU A N 1
ATOM 1561 C CA . LEU A 1 200 ? 9.736 -7.268 -8.452 1.00 97.00 200 LEU A CA 1
ATOM 1562 C C . LEU A 1 200 ? 10.990 -6.868 -7.667 1.00 97.00 200 LEU A C 1
ATOM 1564 O O . LEU A 1 200 ? 11.942 -6.364 -8.257 1.00 97.00 200 LEU A O 1
ATOM 1568 N N . ASN A 1 201 ? 11.041 -7.160 -6.365 1.00 96.94 201 ASN A N 1
ATOM 1569 C CA . ASN A 1 201 ? 12.233 -6.915 -5.550 1.00 96.94 201 ASN A CA 1
ATOM 1570 C C . ASN A 1 201 ? 13.451 -7.681 -6.106 1.00 96.94 201 ASN A C 1
ATOM 1572 O O . ASN A 1 201 ? 14.504 -7.087 -6.353 1.00 96.94 201 ASN A O 1
ATOM 1576 N N . LEU A 1 202 ? 13.280 -8.969 -6.431 1.00 97.62 202 LEU A N 1
ATOM 1577 C CA . LEU A 1 202 ? 14.334 -9.766 -7.064 1.00 97.62 202 LEU A CA 1
ATOM 1578 C C . LEU A 1 202 ? 14.776 -9.186 -8.416 1.00 97.62 202 LEU A C 1
ATOM 1580 O O . LEU A 1 202 ? 15.969 -9.170 -8.725 1.00 97.62 202 LEU A O 1
ATOM 1584 N N . THR A 1 203 ? 13.831 -8.677 -9.206 1.00 98.38 203 THR A N 1
ATOM 1585 C CA . THR A 1 203 ? 14.090 -8.014 -10.492 1.00 98.38 203 THR A CA 1
ATOM 1586 C C . THR A 1 203 ? 14.946 -6.763 -10.306 1.00 98.38 203 THR A C 1
ATOM 1588 O O . THR A 1 203 ? 15.968 -6.624 -10.973 1.00 98.38 203 THR A O 1
ATOM 1591 N N . PHE A 1 204 ? 14.607 -5.884 -9.359 1.00 98.44 204 PHE A N 1
ATOM 1592 C CA . PHE A 1 204 ? 15.384 -4.668 -9.089 1.00 98.44 204 PHE A CA 1
ATOM 1593 C C . PHE A 1 204 ? 16.766 -4.956 -8.490 1.00 98.44 204 PHE A C 1
ATOM 1595 O O . PHE A 1 204 ? 17.735 -4.271 -8.822 1.00 98.44 204 PHE A O 1
ATOM 1602 N N . SER A 1 205 ? 16.883 -5.988 -7.650 1.00 98.19 205 SER A N 1
ATOM 1603 C CA . SER A 1 205 ? 18.177 -6.473 -7.157 1.00 98.19 205 SER A CA 1
ATOM 1604 C C . SER A 1 205 ? 19.046 -7.001 -8.307 1.00 98.19 205 SER A C 1
ATOM 1606 O O . SER A 1 205 ? 20.206 -6.613 -8.462 1.00 98.19 205 SER A O 1
ATOM 1608 N N . THR A 1 206 ? 18.452 -7.809 -9.190 1.00 98.56 206 THR A N 1
ATOM 1609 C CA . THR A 1 206 ? 19.120 -8.359 -10.379 1.00 98.56 206 THR A CA 1
ATOM 1610 C C . THR A 1 206 ? 19.533 -7.258 -11.355 1.00 98.56 206 THR A C 1
ATOM 1612 O O . THR A 1 206 ? 20.628 -7.318 -11.908 1.00 98.56 206 THR A 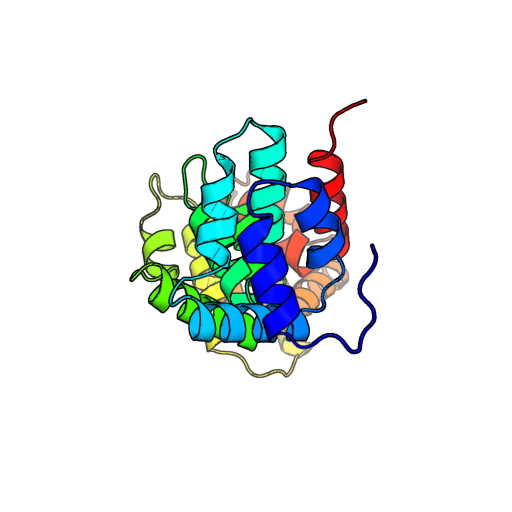O 1
ATOM 1615 N N . TYR A 1 207 ? 18.710 -6.222 -11.524 1.00 98.56 207 TYR A N 1
ATOM 1616 C CA . TYR A 1 207 ? 19.054 -5.036 -12.307 1.00 98.56 207 TYR A CA 1
ATOM 1617 C C . TYR A 1 207 ? 20.354 -4.399 -11.807 1.00 98.56 207 TYR A C 1
ATOM 1619 O O . TYR A 1 207 ? 21.275 -4.183 -12.590 1.00 98.56 207 TYR A O 1
ATOM 1627 N N . ASN A 1 208 ? 20.464 -4.166 -10.494 1.00 97.69 208 ASN A N 1
ATOM 1628 C CA . ASN A 1 208 ? 21.672 -3.598 -9.897 1.00 97.69 208 ASN A CA 1
ATOM 1629 C C . ASN A 1 208 ? 22.905 -4.485 -10.118 1.00 97.69 208 ASN A C 1
ATOM 1631 O O . ASN A 1 208 ? 23.981 -3.978 -10.412 1.00 97.69 208 ASN A O 1
ATOM 1635 N N . HIS A 1 209 ? 22.741 -5.805 -10.025 1.00 97.94 209 HIS A N 1
ATOM 1636 C CA . HIS A 1 209 ? 23.823 -6.750 -10.293 1.00 97.94 209 HIS A CA 1
ATOM 1637 C C . HIS A 1 209 ? 24.292 -6.720 -11.759 1.00 97.94 209 HIS A C 1
ATOM 1639 O O . HIS A 1 209 ? 25.479 -6.875 -12.021 1.00 97.94 209 HIS A O 1
ATOM 1645 N N . ILE A 1 210 ? 23.381 -6.566 -12.726 1.00 98.00 210 ILE A N 1
ATOM 1646 C CA . ILE A 1 210 ? 23.720 -6.587 -14.159 1.00 98.00 210 ILE A CA 1
ATOM 1647 C C . ILE A 1 210 ? 24.347 -5.262 -14.608 1.00 98.00 210 ILE A C 1
ATOM 1649 O O . ILE A 1 210 ? 25.330 -5.279 -15.342 1.00 98.00 210 ILE A O 1
ATOM 1653 N N . TYR A 1 211 ? 23.784 -4.131 -14.179 1.00 96.94 211 TYR A N 1
ATOM 1654 C CA . TYR A 1 211 ? 24.137 -2.805 -14.702 1.00 96.94 211 TYR A CA 1
ATOM 1655 C C . TYR A 1 211 ? 25.041 -1.985 -13.771 1.00 96.94 211 TYR A C 1
ATOM 1657 O O . TYR A 1 211 ? 25.457 -0.886 -14.124 1.00 96.94 211 TYR A O 1
ATOM 1665 N N . GLY A 1 212 ? 25.345 -2.488 -12.571 1.00 96.88 212 GLY A N 1
ATOM 1666 C CA . GLY A 1 212 ? 26.231 -1.821 -11.611 1.00 96.88 212 GLY A CA 1
ATOM 1667 C C . GLY A 1 212 ? 25.626 -0.589 -10.926 1.00 96.88 212 GLY A C 1
ATOM 1668 O O . GLY A 1 212 ? 26.316 0.098 -10.176 1.00 96.88 212 GLY A O 1
ATOM 1669 N N . HIS A 1 213 ? 24.343 -0.299 -11.153 1.00 96.00 213 HIS A N 1
ATOM 1670 C CA . HIS A 1 213 ? 23.616 0.775 -10.484 1.00 96.00 213 HIS A CA 1
ATOM 1671 C C . HIS A 1 213 ? 22.150 0.401 -10.250 1.00 96.00 213 HIS A C 1
ATOM 1673 O O . HIS A 1 213 ? 21.541 -0.368 -10.996 1.00 96.00 213 HIS A O 1
ATOM 1679 N N . THR A 1 214 ? 21.532 0.997 -9.228 1.00 97.06 214 THR A N 1
ATOM 1680 C CA . THR A 1 214 ? 20.126 0.707 -8.917 1.00 97.06 214 THR A CA 1
ATOM 1681 C C . THR A 1 214 ? 19.191 1.222 -10.014 1.00 97.06 214 THR A C 1
ATOM 1683 O O . THR A 1 214 ? 19.473 2.238 -10.660 1.00 97.06 214 THR A O 1
ATOM 1686 N N . TYR A 1 215 ? 18.025 0.589 -10.162 1.00 96.62 215 TYR A N 1
ATOM 1687 C CA . TYR A 1 215 ? 16.975 1.102 -11.044 1.00 96.62 215 TYR A CA 1
ATOM 1688 C C . TYR A 1 215 ? 16.496 2.496 -10.605 1.00 96.62 215 TYR A C 1
ATOM 1690 O O . TYR A 1 215 ? 16.290 3.381 -11.425 1.00 96.62 215 TYR A O 1
ATOM 1698 N N . THR A 1 216 ? 16.441 2.773 -9.296 1.00 95.81 216 THR A N 1
ATOM 1699 C CA . THR A 1 216 ? 16.098 4.125 -8.816 1.00 95.81 216 THR A CA 1
ATOM 1700 C C . THR A 1 216 ? 17.109 5.197 -9.217 1.00 95.81 216 THR A C 1
ATOM 1702 O O . THR A 1 216 ? 16.704 6.345 -9.387 1.00 95.81 216 THR A O 1
ATOM 1705 N N . SER A 1 217 ? 18.395 4.843 -9.346 1.00 94.25 217 SER A N 1
ATOM 1706 C CA . SER A 1 217 ? 19.451 5.740 -9.833 1.00 94.25 217 SER A CA 1
ATOM 1707 C C . SER A 1 217 ? 19.325 5.970 -11.334 1.00 94.25 217 SER A C 1
ATOM 1709 O O . SER A 1 217 ? 19.438 7.105 -11.773 1.00 94.25 217 SER A O 1
ATOM 1711 N N . PHE A 1 218 ? 19.023 4.919 -12.100 1.00 93.44 218 PHE A N 1
ATOM 1712 C CA . PHE A 1 218 ? 18.742 5.022 -13.533 1.00 93.44 218 PHE A CA 1
ATOM 1713 C C . PHE A 1 218 ? 17.595 5.996 -13.821 1.00 93.44 218 PHE A C 1
ATOM 1715 O O . PHE A 1 218 ? 17.717 6.882 -14.659 1.00 93.44 218 PHE A O 1
ATOM 1722 N N . LEU A 1 219 ? 16.516 5.905 -13.040 1.00 92.69 219 LEU A N 1
ATOM 1723 C CA . LEU A 1 219 ? 15.355 6.781 -13.172 1.00 92.69 219 LEU A CA 1
ATOM 1724 C C . LEU A 1 219 ? 15.631 8.246 -12.782 1.00 92.69 219 LEU A C 1
ATOM 1726 O O . LEU A 1 219 ? 14.736 9.078 -12.890 1.00 92.69 219 LEU A O 1
ATOM 1730 N N . LYS A 1 220 ? 16.793 8.604 -12.206 1.00 88.06 220 LYS A N 1
ATOM 1731 C CA . LYS A 1 220 ? 17.120 9.997 -11.794 1.00 88.06 220 LYS A CA 1
ATOM 1732 C C . LYS A 1 220 ? 17.624 10.868 -12.950 1.00 88.06 220 LYS A C 1
ATOM 1734 O O . LYS A 1 220 ? 18.124 11.958 -12.704 1.00 88.06 220 LYS A O 1
ATOM 1739 N N . ASN A 1 221 ? 17.522 10.385 -14.180 1.00 80.69 221 ASN A N 1
ATOM 1740 C CA . ASN A 1 221 ? 17.911 11.138 -15.360 1.00 80.69 221 ASN A CA 1
ATOM 1741 C C . ASN A 1 221 ? 17.110 12.447 -15.458 1.00 80.69 221 ASN A C 1
ATOM 1743 O O . ASN A 1 221 ? 15.890 12.424 -15.336 1.00 80.69 221 ASN A O 1
ATOM 1747 N N . GLU A 1 222 ? 17.789 13.567 -15.709 1.00 74.19 222 GLU A N 1
ATOM 1748 C CA . GLU A 1 222 ? 17.181 14.905 -15.810 1.00 74.19 222 GLU A CA 1
ATOM 1749 C C . GLU A 1 222 ? 16.158 15.028 -16.948 1.00 74.19 222 GLU A C 1
ATOM 1751 O O . GLU A 1 222 ? 15.351 15.950 -16.956 1.00 74.19 222 GLU A O 1
ATOM 1756 N N . LYS A 1 223 ? 16.186 14.102 -17.913 1.00 76.62 223 LYS A N 1
ATOM 1757 C CA . LYS A 1 223 ? 15.224 14.051 -19.021 1.00 76.62 223 LYS A CA 1
ATOM 1758 C C . LYS A 1 223 ? 13.896 13.385 -18.646 1.00 76.62 223 LYS A C 1
ATOM 1760 O O . LYS A 1 223 ? 12.921 13.555 -19.368 1.00 76.62 223 LYS A O 1
ATOM 1765 N N . PHE A 1 224 ? 13.869 12.625 -17.553 1.00 83.75 224 PHE A N 1
ATOM 1766 C CA . PHE A 1 224 ? 12.697 11.874 -17.113 1.00 83.75 224 PHE A CA 1
ATOM 1767 C C . PHE A 1 224 ? 11.722 12.746 -16.315 1.00 83.75 224 PHE A C 1
ATOM 1769 O O . PHE A 1 224 ? 12.126 13.720 -15.681 1.00 83.75 224 PHE A O 1
ATOM 1776 N N . GLY A 1 225 ? 10.435 12.396 -16.364 1.00 88.88 225 GLY A N 1
ATOM 1777 C CA . GLY A 1 225 ? 9.339 13.199 -15.827 1.00 88.88 225 GLY A CA 1
ATOM 1778 C C . GLY A 1 225 ? 8.611 12.549 -14.648 1.00 88.88 225 GLY A C 1
ATOM 1779 O O . GLY A 1 225 ? 9.155 11.741 -13.890 1.00 88.88 225 GLY A O 1
ATOM 1780 N N . GLU A 1 226 ? 7.338 12.920 -14.490 1.00 92.94 226 GLU A N 1
ATOM 1781 C CA . GLU A 1 226 ? 6.508 12.528 -13.343 1.00 92.94 226 GLU A CA 1
ATOM 1782 C C . GLU A 1 226 ? 6.280 11.013 -13.243 1.00 92.94 226 GLU A C 1
ATOM 1784 O O . GLU A 1 226 ? 6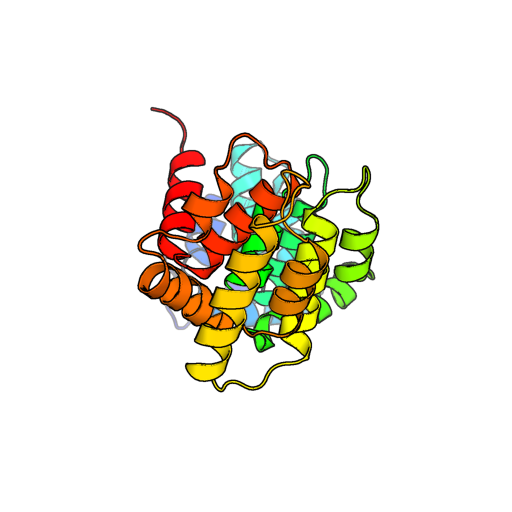.174 10.464 -12.141 1.00 92.94 226 GLU A O 1
ATOM 1789 N N . PHE A 1 227 ? 6.218 10.314 -14.382 1.00 95.50 227 PHE A N 1
ATOM 1790 C CA . PHE A 1 227 ? 6.038 8.866 -14.397 1.00 95.50 227 PHE A CA 1
ATOM 1791 C C . PHE A 1 227 ? 7.239 8.152 -13.779 1.00 95.50 227 PHE A C 1
ATOM 1793 O O . PHE A 1 227 ? 7.082 7.304 -12.898 1.00 95.50 227 PHE A O 1
ATOM 1800 N N . GLU A 1 228 ? 8.454 8.522 -14.174 1.00 95.62 228 GLU A N 1
ATOM 1801 C CA . GLU A 1 228 ? 9.675 7.948 -13.623 1.00 95.62 228 GLU A CA 1
ATOM 1802 C C . GLU A 1 228 ? 9.847 8.277 -12.140 1.00 95.62 228 GLU A C 1
ATOM 1804 O O . GLU A 1 228 ? 10.315 7.425 -11.379 1.00 95.62 228 GLU A O 1
ATOM 1809 N N . ASP A 1 229 ? 9.412 9.458 -11.694 1.00 95.00 229 ASP A N 1
ATOM 1810 C CA . ASP A 1 229 ? 9.342 9.798 -10.272 1.00 95.00 229 ASP A CA 1
ATOM 1811 C C . ASP A 1 229 ? 8.392 8.889 -9.486 1.00 95.00 229 ASP A C 1
ATOM 1813 O O . ASP A 1 229 ? 8.750 8.401 -8.402 1.00 95.00 229 ASP A O 1
ATOM 1817 N N . ALA A 1 230 ? 7.220 8.594 -10.045 1.00 97.06 230 ALA A N 1
ATOM 1818 C CA . ALA A 1 230 ? 6.263 7.675 -9.445 1.00 97.06 230 ALA A CA 1
ATOM 1819 C C . ALA A 1 230 ? 6.818 6.242 -9.368 1.00 97.06 230 ALA A C 1
ATOM 1821 O O . ALA A 1 230 ? 6.803 5.615 -8.301 1.00 97.06 230 ALA A O 1
ATOM 1822 N N . VAL A 1 231 ? 7.413 5.739 -10.456 1.00 97.81 231 VAL A N 1
ATOM 1823 C CA . VAL A 1 231 ? 8.064 4.416 -10.490 1.00 97.81 231 VAL A CA 1
ATOM 1824 C C . VAL A 1 231 ? 9.229 4.353 -9.501 1.00 97.81 231 VAL A C 1
ATOM 1826 O O . VAL A 1 231 ? 9.415 3.349 -8.805 1.00 97.81 231 VAL A O 1
ATOM 1829 N N . ARG A 1 232 ? 10.003 5.434 -9.369 1.00 96.62 232 ARG A N 1
ATOM 1830 C CA . ARG A 1 232 ? 11.097 5.549 -8.398 1.00 96.62 232 ARG A CA 1
ATOM 1831 C C . ARG A 1 232 ? 10.579 5.456 -6.965 1.00 96.62 232 ARG A C 1
ATOM 1833 O O . ARG A 1 232 ? 11.234 4.817 -6.138 1.00 96.62 232 ARG A O 1
ATOM 1840 N N . MET A 1 233 ? 9.441 6.078 -6.646 1.00 95.94 233 MET A N 1
ATOM 1841 C CA . MET A 1 233 ? 8.811 5.958 -5.326 1.00 95.94 233 MET A CA 1
ATOM 1842 C C . MET A 1 233 ? 8.401 4.510 -5.045 1.00 95.94 233 MET A C 1
ATOM 1844 O O . MET A 1 233 ? 8.804 3.955 -4.024 1.00 95.94 233 MET A O 1
ATOM 1848 N N . VAL A 1 234 ? 7.687 3.879 -5.976 1.00 97.75 234 VAL A N 1
ATOM 1849 C CA . VAL A 1 234 ? 7.235 2.481 -5.867 1.00 97.75 234 VAL A CA 1
ATOM 1850 C C . VAL A 1 234 ? 8.418 1.530 -5.681 1.00 97.75 234 VAL A C 1
ATOM 1852 O O . VAL A 1 234 ? 8.431 0.717 -4.759 1.00 97.75 234 VAL A O 1
ATOM 1855 N N . THR A 1 235 ? 9.476 1.700 -6.477 1.00 97.56 235 THR A N 1
ATOM 1856 C CA . THR A 1 235 ? 10.706 0.899 -6.378 1.00 97.56 235 THR A CA 1
ATOM 1857 C C . THR A 1 235 ? 11.358 1.028 -4.995 1.00 97.56 235 THR A C 1
ATOM 1859 O O . THR A 1 235 ? 11.825 0.038 -4.435 1.00 97.56 235 THR A O 1
ATOM 1862 N N . LYS A 1 236 ? 11.373 2.229 -4.396 1.00 95.94 236 LYS A N 1
ATOM 1863 C CA . LYS A 1 236 ? 11.926 2.436 -3.044 1.00 95.94 236 LYS A CA 1
ATOM 1864 C C . LYS A 1 236 ? 11.145 1.679 -1.972 1.00 95.94 236 LYS A C 1
ATOM 1866 O O . LYS A 1 236 ? 11.778 1.120 -1.075 1.00 95.94 236 LYS A O 1
ATOM 1871 N N . PHE A 1 237 ? 9.814 1.670 -2.056 1.00 96.25 237 PHE A N 1
ATOM 1872 C CA . PHE A 1 237 ? 8.985 0.898 -1.133 1.00 96.25 237 PHE A CA 1
ATOM 1873 C C . PHE A 1 237 ? 9.192 -0.605 -1.315 1.00 96.25 237 PHE A C 1
ATOM 1875 O O . PHE A 1 237 ? 9.414 -1.288 -0.326 1.00 96.25 237 PHE A O 1
ATOM 1882 N N . ILE A 1 238 ? 9.236 -1.107 -2.553 1.00 96.12 238 ILE A N 1
ATOM 1883 C CA . ILE A 1 238 ? 9.452 -2.539 -2.828 1.00 96.12 238 ILE A CA 1
ATOM 1884 C C . ILE A 1 238 ? 10.820 -3.017 -2.316 1.00 96.12 238 ILE A C 1
ATOM 1886 O O . ILE A 1 238 ? 10.912 -4.070 -1.685 1.00 96.12 238 ILE A O 1
ATOM 1890 N N . CYS A 1 239 ? 11.890 -2.260 -2.578 1.00 95.19 239 CYS A N 1
ATOM 1891 C CA . CYS A 1 239 ? 13.253 -2.692 -2.259 1.00 95.19 239 CYS A CA 1
ATOM 1892 C C . CYS A 1 239 ? 13.604 -2.565 -0.771 1.00 95.19 239 CYS A C 1
ATOM 1894 O O . CYS A 1 239 ? 14.400 -3.355 -0.267 1.00 95.19 239 CYS A O 1
ATOM 1896 N N . ASN A 1 240 ? 13.083 -1.553 -0.068 1.00 92.19 240 ASN A N 1
ATOM 1897 C CA . ASN A 1 240 ? 13.396 -1.342 1.347 1.00 92.19 240 ASN A CA 1
ATOM 1898 C C . ASN A 1 240 ? 12.245 -0.640 2.098 1.00 92.19 240 ASN A C 1
ATOM 1900 O O . ASN A 1 240 ? 12.355 0.558 2.403 1.00 92.19 240 ASN A O 1
ATOM 1904 N N . PRO A 1 241 ? 11.164 -1.379 2.428 1.00 89.62 241 PRO A N 1
ATOM 1905 C CA . PRO A 1 241 ? 10.055 -0.851 3.218 1.00 89.62 241 PRO A CA 1
ATOM 1906 C C . PRO A 1 241 ? 10.485 -0.253 4.571 1.00 89.62 241 PRO A C 1
ATOM 1908 O O . PRO A 1 241 ? 10.100 0.886 4.841 1.00 89.62 241 PRO A O 1
ATOM 1911 N N . PRO A 1 242 ? 11.336 -0.914 5.396 1.00 91.62 242 PRO A N 1
ATOM 1912 C CA . PRO A 1 242 ? 11.740 -0.370 6.697 1.00 91.62 242 PRO A CA 1
ATOM 1913 C C . PRO A 1 242 ? 12.373 1.020 6.606 1.00 91.62 242 PRO A C 1
ATOM 1915 O O . PRO A 1 242 ? 12.054 1.909 7.395 1.00 91.62 242 PRO A O 1
ATOM 1918 N N . LYS A 1 243 ? 13.226 1.248 5.599 1.00 90.50 243 LYS A N 1
ATOM 1919 C CA . LYS A 1 243 ? 13.827 2.564 5.356 1.00 90.50 243 LYS A CA 1
ATOM 1920 C C . LYS A 1 243 ? 12.786 3.616 4.971 1.00 90.50 243 LYS A C 1
ATOM 1922 O O . LYS A 1 243 ? 12.943 4.776 5.351 1.00 90.50 243 LYS A O 1
ATOM 1927 N N . GLN A 1 244 ? 11.748 3.246 4.217 1.00 89.38 244 GLN A N 1
ATOM 1928 C CA . GLN A 1 244 ? 10.676 4.188 3.886 1.00 89.38 244 GLN A CA 1
ATOM 1929 C C . GLN A 1 244 ? 9.851 4.542 5.122 1.00 89.38 244 GLN A C 1
ATOM 1931 O O . GLN A 1 244 ? 9.601 5.727 5.332 1.00 89.38 244 GLN A O 1
ATOM 1936 N N . TYR A 1 245 ? 9.523 3.567 5.976 1.00 86.06 245 TYR A N 1
ATOM 1937 C CA . TYR A 1 245 ? 8.832 3.821 7.243 1.00 86.06 245 TYR A CA 1
ATOM 1938 C C . TYR A 1 245 ? 9.634 4.747 8.153 1.00 86.06 245 TYR A C 1
ATOM 1940 O O . TYR A 1 245 ? 9.101 5.748 8.619 1.00 86.06 245 TYR A O 1
ATOM 1948 N N . ALA A 1 246 ? 10.932 4.485 8.334 1.00 89.94 246 ALA A N 1
ATOM 1949 C CA . ALA A 1 246 ? 11.802 5.350 9.128 1.00 89.94 246 ALA A CA 1
ATOM 1950 C C . ALA A 1 246 ? 11.816 6.793 8.596 1.00 89.94 246 ALA A C 1
ATOM 1952 O O . ALA A 1 246 ? 11.744 7.742 9.372 1.00 89.94 246 ALA A O 1
ATOM 1953 N N . LYS A 1 247 ? 11.844 6.970 7.268 1.00 86.69 247 LYS A N 1
ATOM 1954 C CA . LYS A 1 247 ? 11.786 8.297 6.643 1.00 86.69 247 LYS A CA 1
ATOM 1955 C C . LYS A 1 247 ? 10.427 8.977 6.828 1.00 86.69 247 LYS A C 1
ATOM 1957 O O . LYS A 1 247 ? 10.392 10.185 7.027 1.00 86.69 247 LYS A O 1
ATOM 1962 N N . VAL A 1 248 ? 9.320 8.236 6.713 1.00 85.88 248 VAL A N 1
ATOM 1963 C CA . VAL A 1 248 ? 7.972 8.761 6.997 1.00 85.88 248 VAL A CA 1
ATOM 1964 C C . VAL A 1 248 ? 7.920 9.253 8.437 1.00 85.88 248 VAL A C 1
ATOM 1966 O O . VAL A 1 248 ? 7.625 10.419 8.649 1.00 85.88 248 VAL A O 1
ATOM 1969 N N . LEU A 1 249 ? 8.291 8.394 9.391 1.00 86.94 249 LEU A N 1
ATOM 1970 C CA . LEU A 1 249 ? 8.273 8.706 10.817 1.00 86.94 249 LEU A CA 1
ATOM 1971 C C . LEU A 1 249 ? 9.121 9.937 11.132 1.00 86.94 249 LEU A C 1
ATOM 1973 O O . LEU A 1 249 ? 8.615 10.872 11.735 1.00 86.94 249 LEU A O 1
ATOM 1977 N N . PHE A 1 250 ? 10.371 9.974 10.666 1.00 88.12 250 PHE A N 1
ATOM 1978 C CA . PHE A 1 250 ? 11.264 11.110 10.889 1.00 88.12 250 PHE A CA 1
ATOM 1979 C C . PHE A 1 250 ? 10.684 12.425 10.351 1.00 88.12 250 PHE A C 1
ATOM 1981 O O . PHE A 1 250 ? 10.727 13.438 11.037 1.00 88.12 250 PHE A O 1
ATOM 1988 N N . ASN A 1 251 ? 10.091 12.404 9.154 1.00 84.75 251 ASN A N 1
ATOM 1989 C CA . ASN A 1 251 ? 9.487 13.592 8.549 1.00 84.75 251 ASN A CA 1
ATOM 1990 C C . ASN A 1 251 ? 8.169 14.024 9.217 1.00 84.75 251 ASN A C 1
ATOM 1992 O O . ASN A 1 251 ? 7.726 15.147 8.996 1.00 84.75 251 ASN A O 1
ATOM 1996 N N . SER A 1 252 ? 7.513 13.129 9.958 1.00 81.62 252 SER A N 1
ATOM 1997 C CA . SER A 1 252 ? 6.272 13.410 10.687 1.00 81.62 252 SER A CA 1
ATOM 1998 C C . SER A 1 252 ? 6.514 13.921 12.107 1.00 81.62 252 SER A C 1
ATOM 2000 O O . SER A 1 252 ? 5.571 14.400 12.737 1.00 81.62 252 SER A O 1
ATOM 2002 N N . LEU A 1 253 ? 7.742 13.819 12.623 1.00 82.88 253 LEU A N 1
ATOM 2003 C CA . LEU A 1 253 ? 8.105 14.409 13.905 1.00 82.88 253 LEU A CA 1
ATOM 2004 C C . LEU A 1 253 ? 8.293 15.926 13.739 1.00 82.88 253 LEU A C 1
ATOM 2006 O O . LEU A 1 253 ? 8.846 16.362 12.726 1.00 82.88 253 LEU A O 1
ATOM 2010 N N . PRO A 1 254 ? 7.844 16.742 14.709 1.00 75.19 254 PRO A N 1
ATOM 2011 C CA . PRO A 1 254 ? 8.121 18.171 14.691 1.00 75.19 254 PRO A CA 1
ATOM 2012 C C . PRO A 1 254 ? 9.637 18.401 14.681 1.00 75.19 254 PRO A C 1
ATOM 2014 O O . PRO A 1 254 ? 10.380 17.716 15.388 1.00 75.19 254 PRO A O 1
ATOM 2017 N N . LEU A 1 255 ? 10.092 19.359 13.869 1.00 66.12 255 LEU A N 1
ATOM 2018 C CA . LEU A 1 255 ? 11.456 19.872 13.969 1.00 66.12 255 LEU A CA 1
ATOM 2019 C C . LEU A 1 255 ? 11.577 20.527 15.352 1.00 66.12 255 LEU A C 1
ATOM 2021 O O . LEU A 1 255 ? 10.865 21.494 15.623 1.00 66.12 255 LEU A O 1
ATOM 2025 N N . LEU A 1 256 ? 12.392 19.934 16.227 1.00 44.62 256 LEU A N 1
ATOM 2026 C CA . LEU A 1 256 ? 12.758 20.509 17.525 1.00 44.62 256 LEU A CA 1
ATOM 2027 C C . LEU A 1 256 ? 13.606 21.770 17.341 1.00 44.62 256 LEU A C 1
ATOM 2029 O O . LEU A 1 256 ? 14.451 21.771 16.415 1.00 44.62 256 LEU A O 1
#

Foldseek 3Di:
DADDPPDDLLVVLVVCVVPVLPLVVLCRSQVPDDQVSLQVNQVNNCVVPVDGPLVSLQVSLPPDDVSNVSSNVSSLSSDDPLLSLLVQLVVCLPPVHPLLSLLLPLQVDALVSPVSNQVSNCVPVVDGSLVSLVPDPPDALSNLLSNLSNLQSVADDPDADLVVLLVLLVVLVVQCVDPQLEGDSVSVSVPSNNDDLVNLLSNQVNNCVVPVDGSLVVLPDPSYDRNSVSVSSSNCCSNDVPVVVVVVVVVPDDDD

Nearest PDB structures (foldseek):
  7pc8-assembly2_B  TM=8.221E-01  e=5.522E-10  Homo sapiens
  1w45-assembly1_A  TM=7.984E-01  e=7.209E-10  Homo sapiens
  7qql-assembly2_A  TM=8.250E-01  e=1.404E-09  Homo sapiens
  7pc7-assembly2_B  TM=8.257E-01  e=2.003E-09  Homo sapiens
  4hre-assembly2_D  TM=8.238E-01  e=4.458E-09  Mus musculus

Organism: NCBI:txid158383

Mean predicted aligned error: 6.23 Å